Protein AF-0000000071197695 (afdb_homodimer)

Organism: Exaiptasia diaphana (NCBI:txid2652724)

Secondary structure (DSSP, 8-state):
--TTSHHHHHHHHHHHHHHHHHH-SSGGGGGGG------B---SSS----B-SHHHHHHHHHHHHHHHHHS-----SS---TTHHHHHHHHHHHHHHHHHHHHHHHHHHHHHT---/--TTSHHHHHHHHHHHHHHHHHH-SSGGGGGGG------B---SSS----B-SHHHHHHHHHHHHHHHHHS-----SS---TTHHHHHHHHHHHHHHHHHHHHHHHHHHHHHT---

Solvent-accessible surface area (backbone atoms only — not comparable to full-atom values): 12786 Å² total; per-residue (Å²): 119,41,78,75,4,50,60,45,45,56,51,48,28,43,49,34,43,48,53,23,53,69,64,49,79,56,56,74,58,33,61,72,72,44,73,50,91,52,62,57,80,45,69,87,82,74,86,47,62,74,41,66,22,48,34,51,44,50,50,33,52,53,24,46,42,35,23,44,43,50,53,44,64,60,92,66,86,55,90,64,48,82,54,50,68,59,47,53,53,49,48,52,51,42,53,53,48,29,52,48,28,49,50,48,34,49,53,50,26,63,75,66,70,51,84,124,119,42,79,74,4,49,59,44,45,54,50,48,28,45,51,34,44,49,52,23,53,69,63,49,79,56,57,74,57,33,60,70,72,44,75,47,91,52,60,56,78,42,63,87,80,74,83,46,63,73,39,67,21,46,36,52,44,48,51,31,52,52,24,46,42,34,24,44,42,50,54,44,65,60,91,66,87,56,90,64,48,78,54,50,68,60,48,53,54,50,48,52,52,41,52,53,48,30,52,50,28,48,48,49,34,48,51,50,26,64,74,66,68,50,85,125

Structure (mmCIF, N/CA/C/O backbone):
data_AF-0000000071197695-model_v1
#
loop_
_entity.id
_entity.type
_entity.pdbx_description
1 polymer 'Uncharacterized protein'
#
loop_
_atom_site.group_PDB
_atom_site.id
_atom_site.type_symbol
_atom_site.label_atom_id
_atom_site.label_alt_id
_atom_site.label_comp_id
_atom_site.label_asym_id
_atom_site.label_entity_id
_atom_site.label_seq_id
_atom_site.pdbx_PDB_ins_code
_atom_site.Cartn_x
_atom_site.Cartn_y
_atom_site.Cartn_z
_atom_site.occupancy
_atom_site.B_iso_or_equiv
_atom_site.auth_seq_id
_atom_site.auth_comp_id
_atom_site.auth_asym_id
_atom_site.auth_atom_id
_atom_site.pdbx_PDB_model_num
ATOM 1 N N . MET A 1 1 ? -1.841 1.822 -15.852 1 52.91 1 MET A N 1
ATOM 2 C CA . MET A 1 1 ? -2.293 1.679 -14.469 1 52.91 1 MET A CA 1
ATOM 3 C C . MET A 1 1 ? -3.477 2.598 -14.188 1 52.91 1 MET A C 1
ATOM 5 O O . MET A 1 1 ? -3.502 3.742 -14.641 1 52.91 1 MET A O 1
ATOM 9 N N . ALA A 1 2 ? -4.5 1.991 -13.617 1 63.97 2 ALA A N 1
ATOM 10 C CA . ALA A 1 2 ? -5.699 2.779 -13.352 1 63.97 2 ALA A CA 1
ATOM 11 C C . ALA A 1 2 ? -5.418 3.885 -12.336 1 63.97 2 ALA A C 1
ATOM 13 O O . ALA A 1 2 ? -4.645 3.689 -11.398 1 63.97 2 ALA A O 1
ATOM 14 N N . LYS A 1 3 ? -5.848 5.039 -12.477 1 65.94 3 LYS A N 1
ATOM 15 C CA . LYS A 1 3 ? -5.617 6.238 -11.68 1 65.94 3 LYS A CA 1
ATOM 16 C C . LYS A 1 3 ? -5.992 6.004 -10.219 1 65.94 3 LYS A C 1
ATOM 18 O O . LYS A 1 3 ? -5.41 6.613 -9.32 1 65.94 3 LYS A O 1
ATOM 23 N N . ASN A 1 4 ? -6.887 5.066 -10.039 1 74.81 4 ASN A N 1
ATOM 24 C CA . ASN A 1 4 ? -7.344 4.914 -8.664 1 74.81 4 ASN A CA 1
ATOM 25 C C . ASN A 1 4 ? -6.973 3.549 -8.094 1 74.81 4 ASN A C 1
ATOM 27 O O . ASN A 1 4 ? -7.738 2.959 -7.332 1 74.81 4 ASN A O 1
ATOM 31 N N . CYS A 1 5 ? -5.805 3.145 -8.477 1 84.19 5 CYS A N 1
ATOM 32 C CA . CYS A 1 5 ? -5.305 1.907 -7.891 1 84.19 5 CYS A CA 1
ATOM 33 C C . CYS A 1 5 ? -4.418 2.197 -6.684 1 84.19 5 CYS A C 1
ATOM 35 O O . CYS A 1 5 ? -4.035 3.346 -6.453 1 84.19 5 CYS A O 1
ATOM 37 N N . THR A 1 6 ? -4.133 1.1 -5.941 1 88.5 6 THR A N 1
ATOM 38 C CA . THR A 1 6 ? -3.455 1.249 -4.66 1 88.5 6 THR A CA 1
ATOM 39 C C . THR A 1 6 ? -2.105 1.938 -4.836 1 88.5 6 THR A C 1
ATOM 41 O O . THR A 1 6 ? -1.794 2.898 -4.129 1 88.5 6 THR A O 1
ATOM 44 N N . ILE A 1 7 ? -1.354 1.554 -5.758 1 89.56 7 ILE A N 1
ATOM 45 C CA . ILE A 1 7 ? -0.025 2.113 -5.977 1 89.56 7 ILE A CA 1
ATOM 46 C C . ILE A 1 7 ? -0.139 3.6 -6.312 1 89.56 7 ILE A C 1
ATOM 48 O O . ILE A 1 7 ? 0.614 4.422 -5.785 1 89.56 7 ILE A O 1
ATOM 52 N N . ASN A 1 8 ? -1.104 3.912 -7.125 1 91.25 8 ASN A N 1
ATOM 53 C CA . ASN A 1 8 ? -1.3 5.309 -7.504 1 91.25 8 ASN A CA 1
ATOM 54 C C . ASN A 1 8 ? -1.802 6.141 -6.332 1 91.25 8 ASN A C 1
ATOM 56 O O . ASN A 1 8 ? -1.438 7.312 -6.191 1 91.25 8 ASN A O 1
ATOM 60 N N . ILE A 1 9 ? -2.654 5.527 -5.562 1 93.44 9 ILE A N 1
ATOM 61 C CA . ILE A 1 9 ? -3.176 6.223 -4.391 1 93.44 9 ILE A CA 1
ATOM 62 C C . ILE A 1 9 ? -2.031 6.555 -3.436 1 93.44 9 ILE A C 1
ATOM 64 O O . ILE A 1 9 ? -1.946 7.676 -2.924 1 93.44 9 ILE A O 1
ATOM 68 N N . LEU A 1 10 ? -1.13 5.621 -3.17 1 92.81 10 LEU A N 1
ATOM 69 C CA . LEU A 1 10 ? 0.039 5.836 -2.322 1 92.81 10 LEU A CA 1
ATOM 70 C C . LEU A 1 10 ? 0.918 6.945 -2.883 1 92.81 10 LEU A C 1
ATOM 72 O O . LEU A 1 10 ? 1.316 7.855 -2.152 1 92.81 10 LEU A O 1
ATOM 76 N N . ASN A 1 11 ? 1.134 6.957 -4.199 1 92.88 11 ASN A N 1
ATOM 77 C CA . ASN A 1 11 ? 1.966 7.969 -4.84 1 92.88 11 ASN A CA 1
ATOM 78 C C . ASN A 1 11 ? 1.323 9.352 -4.766 1 92.88 11 ASN A C 1
ATOM 80 O O . ASN A 1 11 ? 2.012 10.352 -4.547 1 92.88 11 ASN A O 1
ATOM 84 N N . LYS A 1 12 ? 0.094 9.344 -4.953 1 95.12 12 LYS A N 1
ATOM 85 C CA . LYS A 1 12 ? -0.621 10.617 -4.871 1 95.12 12 LYS A CA 1
ATOM 86 C C . LYS A 1 12 ? -0.527 11.211 -3.467 1 95.12 12 LYS A C 1
ATOM 88 O O . LYS A 1 12 ? -0.312 12.414 -3.309 1 95.12 12 LYS A O 1
ATOM 93 N N . PHE A 1 13 ? -0.717 10.352 -2.518 1 95.81 13 PHE A N 1
ATOM 94 C CA . PHE A 1 13 ? -0.579 10.805 -1.141 1 95.81 13 PHE A CA 1
ATOM 95 C C . PHE A 1 13 ? 0.806 11.398 -0.904 1 95.81 13 PHE A C 1
ATOM 97 O O . PHE A 1 13 ? 0.933 12.484 -0.334 1 95.81 13 PHE A O 1
ATOM 104 N N . VAL A 1 14 ? 1.793 10.742 -1.255 1 96.69 14 VAL A N 1
ATOM 105 C CA . VAL A 1 14 ? 3.17 11.188 -1.065 1 96.69 14 VAL A CA 1
ATOM 106 C C . VAL A 1 14 ? 3.375 12.539 -1.746 1 96.69 14 VAL A C 1
ATOM 108 O O . VAL A 1 14 ? 3.951 13.461 -1.158 1 96.69 14 VAL A O 1
ATOM 111 N N . GLU A 1 15 ? 2.879 12.695 -2.914 1 97.06 15 GLU A N 1
ATOM 112 C CA . GLU A 1 15 ? 2.99 13.938 -3.668 1 97.06 15 GLU A CA 1
ATOM 113 C C . GLU A 1 15 ? 2.293 15.086 -2.947 1 97.06 15 GLU A C 1
ATOM 115 O O . GLU A 1 15 ? 2.834 16.188 -2.857 1 97.06 15 GLU A O 1
ATOM 120 N N . GLU A 1 16 ? 1.103 14.836 -2.523 1 97.12 16 GLU A N 1
ATOM 121 C CA . GLU A 1 16 ? 0.343 15.867 -1.823 1 97.12 16 GLU A CA 1
ATOM 122 C C . GLU A 1 16 ? 1.074 16.328 -0.568 1 97.12 16 GLU A C 1
ATOM 124 O O . GLU A 1 16 ? 1.112 17.531 -0.275 1 97.12 16 GLU A O 1
ATOM 129 N N . VAL A 1 17 ? 1.609 15.398 0.183 1 96.88 17 VAL A N 1
ATOM 130 C CA . VAL A 1 17 ? 2.334 15.75 1.398 1 96.88 17 VAL A CA 1
ATOM 131 C C . VAL A 1 17 ? 3.615 16.5 1.037 1 96.88 17 VAL A C 1
ATOM 133 O O . VAL A 1 17 ? 4.012 17.438 1.73 1 96.88 17 VAL A O 1
ATOM 136 N N . GLU A 1 18 ? 4.23 16.109 -0.022 1 96.25 18 GLU A N 1
ATOM 137 C CA . GLU A 1 18 ? 5.414 16.828 -0.477 1 96.25 18 GLU A CA 1
ATOM 138 C C . GLU A 1 18 ? 5.074 18.281 -0.815 1 96.25 18 GLU A C 1
ATOM 140 O O . GLU A 1 18 ? 5.816 19.203 -0.457 1 96.25 18 GLU A O 1
ATOM 145 N N . GLU A 1 19 ? 4.059 18.469 -1.493 1 96.44 19 GLU A N 1
ATOM 146 C CA . GLU A 1 19 ? 3.604 19.828 -1.815 1 96.44 19 GLU A CA 1
ATOM 147 C C . GLU A 1 19 ? 3.27 20.609 -0.55 1 96.44 19 GLU A C 1
ATOM 149 O O . GLU A 1 19 ? 3.561 21.797 -0.461 1 96.44 19 GLU A O 1
ATOM 154 N N . MET A 1 20 ? 2.609 19.906 0.388 1 96.06 20 MET A N 1
ATOM 155 C CA . MET A 1 20 ? 2.344 20.516 1.693 1 96.06 20 MET A CA 1
ATOM 156 C C . MET A 1 20 ? 3.639 20.984 2.348 1 96.06 20 MET A C 1
ATOM 158 O O . MET A 1 20 ? 3.727 22.125 2.812 1 96.06 20 MET A O 1
ATOM 162 N N . GLU A 1 21 ? 4.645 20.156 2.314 1 95.31 21 GLU A N 1
ATOM 163 C CA . GLU A 1 21 ? 5.926 20.453 2.951 1 95.31 21 GLU A CA 1
ATOM 164 C C . GLU A 1 21 ? 6.629 21.625 2.266 1 95.31 21 GLU A C 1
ATOM 166 O O . GLU A 1 21 ? 7.273 22.438 2.926 1 95.31 21 GLU A O 1
ATOM 171 N N . LYS A 1 22 ? 6.52 21.688 1.033 1 94.69 22 LYS A N 1
ATOM 172 C CA . LYS A 1 22 ? 7.137 22.766 0.266 1 94.69 22 LYS A CA 1
ATOM 173 C C . LYS A 1 22 ? 6.496 24.125 0.597 1 94.69 22 LYS A C 1
ATOM 175 O O . LYS A 1 22 ? 7.168 25.156 0.598 1 94.69 22 LYS A O 1
ATOM 180 N N . CYS A 1 23 ? 5.234 24.062 0.827 1 93 23 CYS A N 1
ATOM 181 C CA . CYS A 1 23 ? 4.469 25.266 1.092 1 93 23 CYS A CA 1
ATOM 182 C C . CYS A 1 23 ? 4.672 25.734 2.527 1 93 23 CYS A C 1
ATOM 184 O O . CYS A 1 23 ? 4.867 26.938 2.773 1 93 23 CYS A O 1
ATOM 186 N N . VAL A 1 24 ? 4.637 24.781 3.461 1 92.69 24 VAL A N 1
ATOM 187 C CA . VAL A 1 24 ? 4.742 25.094 4.883 1 92.69 24 VAL A CA 1
ATOM 188 C C . VAL A 1 24 ? 6.207 25.266 5.266 1 92.69 24 VAL A C 1
ATOM 190 O O . VAL A 1 24 ? 6.855 24.328 5.723 1 92.69 24 VAL A O 1
ATOM 193 N N . LEU A 1 25 ? 6.746 26.453 5.18 1 86.19 25 LEU A N 1
ATOM 194 C CA . LEU A 1 25 ? 8.164 26.75 5.375 1 86.19 25 LEU A CA 1
ATOM 195 C C . LEU A 1 25 ? 8.516 26.734 6.859 1 86.19 25 LEU A C 1
ATOM 197 O O . LEU A 1 25 ? 9.625 26.344 7.234 1 86.19 25 LEU A O 1
ATOM 201 N N . VAL A 1 26 ? 7.629 27.219 7.664 1 89.81 26 VAL A N 1
ATOM 202 C CA . VAL A 1 26 ? 7.824 27.25 9.109 1 89.81 26 VAL A CA 1
ATOM 203 C C . VAL A 1 26 ? 6.664 26.531 9.797 1 89.81 26 VAL A C 1
ATOM 205 O O . VAL A 1 26 ? 5.691 27.188 10.203 1 89.81 26 VAL A O 1
ATOM 208 N N . PRO A 1 27 ? 6.766 25.219 10.062 1 88.31 27 PRO A N 1
ATOM 209 C CA . PRO A 1 27 ? 5.656 24.406 10.562 1 88.31 27 PRO A CA 1
ATOM 210 C C . PRO A 1 27 ? 5.086 24.922 11.875 1 88.31 27 PRO A C 1
ATOM 212 O O . PRO A 1 27 ? 3.873 24.859 12.094 1 88.31 27 PRO A O 1
ATOM 215 N N . ASN A 1 28 ? 5.934 25.484 12.648 1 88.19 28 ASN A N 1
ATOM 216 C CA . ASN A 1 28 ? 5.48 25.969 13.945 1 88.19 28 ASN A CA 1
ATOM 217 C C . ASN A 1 28 ? 4.461 27.094 13.797 1 88.19 28 ASN A C 1
ATOM 219 O O . ASN A 1 28 ? 3.672 27.344 14.711 1 88.19 28 ASN A O 1
ATOM 223 N N . ARG A 1 29 ? 4.41 27.797 12.641 1 85.5 29 ARG A N 1
ATOM 224 C CA . ARG A 1 29 ? 3.467 28.875 12.398 1 85.5 29 ARG A CA 1
ATOM 225 C C . ARG A 1 29 ? 2.047 28.344 12.227 1 85.5 29 ARG A C 1
ATOM 227 O O . ARG A 1 29 ? 1.077 29.094 12.344 1 85.5 29 ARG A O 1
ATOM 234 N N . LEU A 1 30 ? 1.962 27.125 12.008 1 87.44 30 LEU A N 1
ATOM 235 C CA . LEU A 1 30 ? 0.646 26.5 11.93 1 87.44 30 LEU A CA 1
ATOM 236 C C . LEU A 1 30 ? -0.061 26.547 13.281 1 87.44 30 LEU A C 1
ATOM 238 O O . LEU A 1 30 ? -1.292 26.5 13.344 1 87.44 30 LEU A O 1
ATOM 242 N N . GLN A 1 31 ? 0.713 26.531 14.336 1 83.19 31 GLN A N 1
ATOM 243 C CA . GLN A 1 31 ? 0.142 26.625 15.68 1 83.19 31 GLN A CA 1
ATOM 244 C C . GLN A 1 31 ? -0.642 27.922 15.852 1 83.19 31 GLN A C 1
ATOM 246 O O . GLN A 1 31 ? -1.564 27.984 16.672 1 83.19 31 GLN A O 1
ATOM 251 N N . ASP A 1 32 ? -0.236 28.906 15.047 1 79.5 32 ASP A N 1
ATOM 252 C CA . ASP A 1 32 ? -0.829 30.234 15.164 1 79.5 32 ASP A CA 1
ATOM 253 C C . ASP A 1 32 ? -2.152 30.312 14.406 1 79.5 32 ASP A C 1
ATOM 255 O O . ASP A 1 32 ? -2.912 31.266 14.57 1 79.5 32 ASP A O 1
ATOM 259 N N . ILE A 1 33 ? -2.283 29.484 13.445 1 81.19 33 ILE A N 1
ATOM 260 C CA . ILE A 1 33 ? -3.486 29.531 12.625 1 81.19 33 ILE A CA 1
ATOM 261 C C . ILE A 1 33 ? -4.676 29 13.414 1 81.19 33 ILE A C 1
ATOM 263 O O . ILE A 1 33 ? -5.82 29.375 13.172 1 81.19 33 ILE A O 1
ATOM 267 N N . GLY A 1 34 ? -4.633 28.688 14.898 1 62.09 34 GLY A N 1
ATOM 268 C CA . GLY A 1 34 ? -5.68 28.188 15.766 1 62.09 34 GLY A CA 1
ATOM 269 C C . GLY A 1 34 ? -6.199 26.828 15.344 1 62.09 34 GLY A C 1
ATOM 270 O O . GLY A 1 34 ? -5.809 26.297 14.305 1 62.09 34 GLY A O 1
ATOM 271 N N . PRO A 1 35 ? -6.809 26.125 16.438 1 60.94 35 PRO A N 1
ATOM 272 C CA . PRO A 1 35 ? -7.414 24.812 16.203 1 60.94 35 PRO A CA 1
ATOM 273 C C . PRO A 1 35 ? -8.469 24.828 15.109 1 60.94 35 PRO A C 1
ATOM 275 O O . PRO A 1 35 ? -9.297 25.734 15.062 1 60.94 35 PRO A O 1
ATOM 278 N N . ARG A 1 36 ? -8.094 24.672 13.891 1 60.28 36 ARG A N 1
ATOM 279 C CA . ARG A 1 36 ? -9.266 24.5 13.039 1 60.28 36 ARG A CA 1
ATOM 280 C C . ARG A 1 36 ? -9.789 23.062 13.117 1 60.28 36 ARG A C 1
ATOM 282 O O . ARG A 1 36 ? -9.023 22.125 13.359 1 60.28 36 ARG A O 1
ATOM 289 N N . ASN A 1 37 ? -11.07 22.891 13.594 1 58.12 37 ASN A N 1
ATOM 290 C CA . ASN A 1 37 ? -11.836 21.656 13.766 1 58.12 37 ASN A CA 1
ATOM 291 C C . ASN A 1 37 ? -11.445 20.594 12.734 1 58.12 37 ASN A C 1
ATOM 293 O O . ASN A 1 37 ? -12.305 19.875 12.234 1 58.12 37 ASN A O 1
ATOM 297 N N . GLN A 1 38 ? -10.234 20.812 12.219 1 57.16 38 GLN A N 1
ATOM 298 C CA . GLN A 1 38 ? -9.984 19.734 11.273 1 57.16 38 GLN A CA 1
ATOM 299 C C . GLN A 1 38 ? -9.594 18.438 12 1 57.16 38 GLN A C 1
ATOM 301 O O . GLN A 1 38 ? -8.719 18.453 12.867 1 57.16 38 GLN A O 1
ATOM 306 N N . VAL A 1 39 ? -10.562 17.531 11.93 1 58.66 39 VAL A N 1
ATOM 307 C CA . VAL A 1 39 ? -10.398 16.266 12.617 1 58.66 39 VAL A CA 1
ATOM 308 C C . VAL A 1 39 ? -9.938 15.195 11.625 1 58.66 39 VAL A C 1
ATOM 310 O O . VAL A 1 39 ? -10.492 15.078 10.531 1 58.66 39 VAL A O 1
ATOM 313 N N . LEU A 1 40 ? -8.68 14.914 11.664 1 60.28 40 LEU A N 1
ATOM 314 C CA . LEU A 1 40 ? -8.328 13.68 10.984 1 60.28 40 LEU A CA 1
ATOM 315 C C . LEU A 1 40 ? -8.961 12.477 11.664 1 60.28 40 LEU A C 1
ATOM 317 O O . LEU A 1 40 ? -8.688 12.203 12.836 1 60.28 40 LEU A O 1
ATOM 321 N N . LYS A 1 41 ? -10.258 12.156 10.977 1 56.66 41 LYS A N 1
ATOM 322 C CA . LYS A 1 41 ? -10.867 10.922 11.469 1 56.66 41 LYS A CA 1
ATOM 323 C C . LYS A 1 41 ? -10.102 9.695 10.977 1 56.66 41 LYS A C 1
ATOM 325 O O . LYS A 1 41 ? -10.062 9.43 9.773 1 56.66 41 LYS A O 1
ATOM 330 N N . LEU A 1 42 ? -9.102 9.445 11.539 1 51.75 42 LEU A N 1
ATOM 331 C CA . LEU A 1 42 ? -8.383 8.242 11.164 1 51.75 42 LEU A CA 1
ATOM 332 C C . LEU A 1 42 ? -9.289 7.016 11.25 1 51.75 42 LEU A C 1
ATOM 334 O O . LEU A 1 42 ? -10.344 7.062 11.883 1 51.75 42 LEU A O 1
ATOM 338 N N . SER A 1 43 ? -9.188 5.852 10.953 1 45.44 43 SER A N 1
ATOM 339 C CA . SER A 1 43 ? -10.008 4.66 10.766 1 45.44 43 SER A CA 1
ATOM 340 C C . SER A 1 43 ? -11.102 4.574 11.828 1 45.44 43 SER A C 1
ATOM 342 O O . SER A 1 43 ? -10.938 5.07 12.945 1 45.44 43 SER A O 1
ATOM 344 N N . GLN A 1 44 ? -12.398 4.25 11.414 1 43.62 44 GLN A N 1
ATOM 345 C CA . GLN A 1 44 ? -13.594 3.902 12.172 1 43.62 44 GLN A CA 1
ATOM 346 C C . GLN A 1 44 ? -13.242 3.207 13.477 1 43.62 44 GLN A C 1
ATOM 348 O O . GLN A 1 44 ? -14.055 3.143 14.398 1 43.62 44 GLN A O 1
ATOM 353 N N . LYS A 1 45 ? -12.75 1.902 13.461 1 43.28 45 LYS A N 1
ATOM 354 C CA . LYS A 1 45 ? -12.594 1.287 14.773 1 43.28 45 LYS A CA 1
ATOM 355 C C . LYS A 1 45 ? -11.734 2.158 15.688 1 43.28 45 LYS A C 1
ATOM 357 O O . LYS A 1 45 ? -12.203 2.621 16.734 1 43.28 45 LYS A O 1
ATOM 362 N N . GLU A 1 46 ? -10.406 1.581 15.922 1 42.78 46 GLU A N 1
ATOM 363 C CA . GLU A 1 46 ? -9.648 1.912 17.125 1 42.78 46 GLU A CA 1
ATOM 364 C C . GLU A 1 46 ? -9.312 3.4 17.172 1 42.78 46 GLU A C 1
ATOM 366 O O . GLU A 1 46 ? -9.594 4.137 16.219 1 42.78 46 GLU A O 1
ATOM 371 N N . ASP A 1 47 ? -7.793 3.848 17.781 1 39.88 47 ASP A N 1
ATOM 372 C CA . ASP A 1 47 ? -7.199 4.906 18.594 1 39.88 47 ASP A CA 1
ATOM 373 C C . ASP A 1 47 ? -6.879 6.133 17.734 1 39.88 47 ASP A C 1
ATOM 375 O O . ASP A 1 47 ? -5.707 6.438 17.5 1 39.88 47 ASP A O 1
ATOM 379 N N . VAL A 1 48 ? -7.414 6.234 16.531 1 46.56 48 VAL A N 1
ATOM 380 C CA . VAL A 1 48 ? -6.875 7.484 16.016 1 46.56 48 VAL A CA 1
ATOM 381 C C . VAL A 1 48 ? -7.207 8.633 16.969 1 46.56 48 VAL A C 1
ATOM 383 O O . VAL A 1 48 ? -8.375 8.836 17.312 1 46.56 48 VAL A O 1
ATOM 386 N N . GLU A 1 49 ? -6.32 8.961 17.656 1 52.34 49 GLU A N 1
ATOM 387 C CA . GLU A 1 49 ? -6.352 10.148 18.5 1 52.34 49 GLU A CA 1
ATOM 388 C C . GLU A 1 49 ? -6.734 11.391 17.688 1 52.34 49 GLU A C 1
ATOM 390 O O . GLU A 1 49 ? -6.324 11.539 16.531 1 52.34 49 GLU A O 1
ATOM 395 N N . ASP A 1 50 ? -7.848 11.992 17.922 1 62.69 50 ASP A N 1
ATOM 396 C CA . ASP A 1 50 ? -8.273 13.32 17.5 1 62.69 50 ASP A CA 1
ATOM 397 C C . ASP A 1 50 ? -7.094 14.281 17.438 1 62.69 50 ASP A C 1
ATOM 399 O O . ASP A 1 50 ? -6.504 14.625 18.453 1 62.69 50 ASP A O 1
ATOM 403 N N . VAL A 1 51 ? -6.418 14.141 16.203 1 70.75 51 VAL A N 1
ATOM 404 C CA . VAL A 1 51 ? -5.375 15.148 16.031 1 70.75 51 VAL A CA 1
ATOM 405 C C . VAL A 1 51 ? -6.008 16.516 15.797 1 70.75 51 VAL A C 1
ATOM 407 O O . VAL A 1 51 ? -6.801 16.703 14.867 1 70.75 51 VAL A O 1
ATOM 410 N N . GLN A 1 52 ? -5.844 17.281 16.891 1 72.12 52 GLN A N 1
ATOM 411 C CA . GLN A 1 52 ? -6.332 18.641 16.797 1 72.12 52 GLN A CA 1
ATOM 412 C C . GLN A 1 52 ? -5.199 19.609 16.469 1 72.12 52 GLN A C 1
ATOM 414 O O . GLN A 1 52 ? -4.109 19.516 17.031 1 72.12 52 GLN A O 1
ATOM 419 N N . GLY A 1 53 ? -5.414 20.453 15.438 1 82.19 53 GLY A N 1
ATOM 420 C CA . GLY A 1 53 ? -4.488 21.516 15.07 1 82.19 53 GLY A CA 1
ATOM 421 C C . GLY A 1 53 ? -3.684 21.203 13.82 1 82.19 53 GLY A C 1
ATOM 422 O O . GLY A 1 53 ? -3.314 20.047 13.586 1 82.19 53 GLY A O 1
ATOM 423 N N . LEU A 1 54 ? -3.426 22.188 13.078 1 87.69 54 LEU A N 1
ATOM 424 C CA . LEU A 1 54 ? -2.77 22.094 11.773 1 87.69 54 LEU A CA 1
ATOM 425 C C . LEU A 1 54 ? -1.334 21.594 11.93 1 87.69 54 LEU A C 1
ATOM 427 O O . LEU A 1 54 ? -0.844 20.828 11.102 1 87.69 54 LEU A O 1
ATOM 431 N N . HIS A 1 55 ? -0.772 22 13 1 89.12 55 HIS A N 1
ATOM 432 C CA . HIS A 1 55 ? 0.613 21.609 13.219 1 89.12 55 HIS A CA 1
ATOM 433 C C . HIS A 1 55 ? 0.722 20.094 13.453 1 89.12 55 HIS A C 1
ATOM 435 O O . HIS A 1 55 ? 1.582 19.438 12.867 1 89.12 55 HIS A O 1
ATOM 441 N N . ASP A 1 56 ? -0.097 19.641 14.297 1 85.62 56 ASP A N 1
ATOM 442 C CA . ASP A 1 56 ? -0.084 18.203 14.57 1 85.62 56 ASP A CA 1
ATOM 443 C C . ASP A 1 56 ? -0.419 17.406 13.312 1 85.62 56 ASP A C 1
ATOM 445 O O . ASP A 1 56 ? 0.181 16.359 13.055 1 85.62 56 ASP A O 1
ATOM 449 N N . LEU A 1 57 ? -1.373 17.891 12.633 1 86.62 57 LEU A N 1
ATOM 450 C CA . LEU A 1 57 ? -1.737 17.25 11.375 1 86.62 57 LEU A CA 1
ATOM 451 C C . LEU A 1 57 ? -0.546 17.203 10.422 1 86.62 57 LEU A C 1
ATOM 453 O O . LEU A 1 57 ? -0.269 16.172 9.82 1 86.62 57 LEU A O 1
ATOM 457 N N . PHE A 1 58 ? 0.039 18.281 10.352 1 91.38 58 PHE A N 1
ATOM 458 C CA . PHE A 1 58 ? 1.235 18.359 9.516 1 91.38 58 PHE A CA 1
ATOM 459 C C . PHE A 1 58 ? 2.246 17.297 9.906 1 91.38 58 PHE A C 1
ATOM 461 O O . PHE A 1 58 ? 2.783 16.594 9.039 1 91.38 58 PHE A O 1
ATOM 468 N N . LEU A 1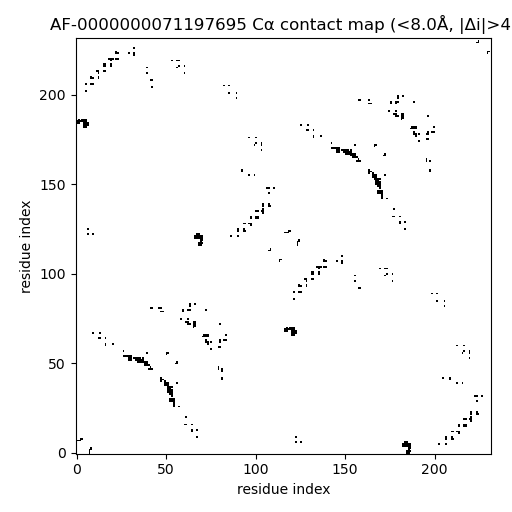 59 ? 2.465 17.125 11.148 1 89 59 LEU A N 1
ATOM 469 C CA . LEU A 1 59 ? 3.441 16.156 11.641 1 89 59 LEU A CA 1
ATOM 470 C C . LEU A 1 59 ? 3 14.734 11.344 1 89 59 LEU A C 1
ATOM 472 O O . LEU A 1 59 ? 3.818 13.891 10.961 1 89 59 LEU A O 1
ATOM 476 N N . VAL A 1 60 ? 1.828 14.461 11.531 1 87.94 60 VAL A N 1
ATOM 477 C CA . VAL A 1 60 ? 1.293 13.125 11.305 1 87.94 60 VAL A CA 1
ATOM 478 C C . VAL A 1 60 ? 1.426 12.758 9.828 1 87.94 60 VAL A C 1
ATOM 480 O O . VAL A 1 60 ? 1.895 11.672 9.492 1 87.94 60 VAL A O 1
ATOM 483 N N . LEU A 1 61 ? 1.012 13.641 9 1 92.5 61 LEU A N 1
ATOM 484 C CA . LEU A 1 61 ? 1.067 13.398 7.562 1 92.5 61 LEU A CA 1
ATOM 485 C C . LEU A 1 61 ? 2.508 13.203 7.102 1 92.5 61 LEU A C 1
ATOM 487 O O . LEU A 1 61 ? 2.791 12.312 6.301 1 92.5 61 LEU A O 1
ATOM 491 N N . LYS A 1 62 ? 3.367 14.039 7.582 1 93.19 62 LYS A N 1
ATOM 492 C CA . LYS A 1 62 ? 4.789 13.898 7.285 1 93.19 62 LYS A CA 1
ATOM 493 C C . LYS A 1 62 ? 5.316 12.539 7.742 1 93.19 62 LYS A C 1
ATOM 495 O O . LYS A 1 62 ? 6.121 11.914 7.047 1 93.19 62 LYS A O 1
ATOM 500 N N . ASN A 1 63 ? 4.91 12.141 8.867 1 90.75 63 ASN A N 1
ATOM 501 C CA . ASN A 1 63 ? 5.328 10.852 9.414 1 90.75 63 ASN A CA 1
ATOM 502 C C . ASN A 1 63 ? 4.871 9.695 8.531 1 90.75 63 ASN A C 1
ATOM 504 O O . ASN A 1 63 ? 5.645 8.781 8.25 1 90.75 63 ASN A O 1
ATOM 508 N N . ILE A 1 64 ? 3.713 9.672 8.133 1 91.56 64 ILE A N 1
ATOM 509 C CA . ILE A 1 64 ? 3.152 8.633 7.277 1 91.56 64 ILE A CA 1
ATOM 510 C C . ILE A 1 64 ? 3.906 8.594 5.949 1 91.56 64 ILE A C 1
ATOM 512 O O . ILE A 1 64 ? 4.277 7.52 5.469 1 91.56 64 ILE A O 1
ATOM 516 N N . LYS A 1 65 ? 4.137 9.781 5.359 1 94.25 65 LYS A N 1
ATOM 517 C CA . LYS A 1 65 ? 4.922 9.844 4.129 1 94.25 65 LYS A CA 1
ATOM 518 C C . LYS A 1 65 ? 6.289 9.18 4.316 1 94.25 65 LYS A C 1
ATOM 520 O O . LYS A 1 65 ? 6.73 8.414 3.463 1 94.25 65 LYS A O 1
ATOM 525 N N . SER A 1 66 ? 6.938 9.523 5.41 1 91.56 66 SER A N 1
ATOM 526 C CA . SER A 1 66 ? 8.25 8.961 5.699 1 91.56 66 SER A CA 1
ATOM 527 C C . SER A 1 66 ? 8.203 7.441 5.77 1 91.56 66 SER A C 1
ATOM 529 O O . SER A 1 66 ? 9.062 6.762 5.195 1 91.56 66 SER A O 1
ATOM 531 N N . GLU A 1 67 ? 7.215 6.93 6.426 1 87.38 67 GLU A N 1
ATOM 532 C CA . GLU A 1 67 ? 7.062 5.48 6.527 1 87.38 67 GLU A CA 1
ATOM 533 C C . GLU A 1 67 ? 6.859 4.848 5.152 1 87.38 67 GLU A C 1
ATOM 535 O O . GLU A 1 67 ? 7.484 3.834 4.832 1 87.38 67 GLU A O 1
ATOM 540 N N . LEU A 1 68 ? 6.02 5.41 4.367 1 91.94 68 LEU A N 1
ATOM 541 C CA . LEU A 1 68 ? 5.684 4.887 3.047 1 91.94 68 LEU A CA 1
ATOM 542 C C . LEU A 1 68 ? 6.902 4.895 2.133 1 91.94 68 LEU A C 1
ATOM 544 O O . LEU A 1 68 ? 7.051 4.012 1.284 1 91.94 68 LEU A O 1
ATOM 548 N N . THR A 1 69 ? 7.809 5.844 2.373 1 91.88 69 THR A N 1
ATOM 549 C CA . THR A 1 69 ? 8.883 6.07 1.41 1 91.88 69 THR A CA 1
ATOM 550 C C . THR A 1 69 ? 10.195 5.5 1.926 1 91.88 69 THR A C 1
ATOM 552 O O . THR A 1 69 ? 11.078 5.141 1.139 1 91.88 69 THR A O 1
ATOM 555 N N . THR A 1 70 ? 10.305 5.359 3.311 1 88.19 70 THR A N 1
ATOM 556 C CA . THR A 1 70 ? 11.594 4.93 3.852 1 88.19 70 THR A CA 1
ATOM 557 C C . THR A 1 70 ? 11.43 3.678 4.707 1 88.19 70 THR A C 1
ATOM 559 O O . THR A 1 70 ? 12.414 3.004 5.023 1 88.19 70 THR A O 1
ATOM 562 N N . GLY A 1 71 ? 10.211 3.367 5.078 1 83.88 71 GLY A N 1
ATOM 563 C CA . GLY A 1 71 ? 9.969 2.229 5.949 1 83.88 71 GLY A CA 1
ATOM 564 C C . GLY A 1 71 ? 10.117 2.561 7.422 1 83.88 71 GLY A C 1
ATOM 565 O O . GLY A 1 71 ? 9.82 1.731 8.281 1 83.88 71 GLY A O 1
ATOM 566 N N . HIS A 1 72 ? 10.5 3.824 7.656 1 83.69 72 HIS A N 1
ATOM 567 C CA . HIS A 1 72 ? 10.711 4.25 9.031 1 83.69 72 HIS A CA 1
ATOM 568 C C . HIS A 1 72 ? 9.938 5.531 9.344 1 83.69 72 HIS A C 1
ATOM 570 O O . HIS A 1 72 ? 9.945 6.469 8.539 1 83.69 72 HIS A O 1
ATOM 576 N N . GLY A 1 73 ? 9.125 5.477 10.414 1 83.12 73 GLY A N 1
ATOM 577 C CA . GLY A 1 73 ? 8.438 6.68 10.859 1 83.12 73 GLY A CA 1
ATOM 578 C C . GLY A 1 73 ? 9.375 7.727 11.43 1 83.12 73 GLY A C 1
ATOM 579 O O . GLY A 1 73 ? 10.57 7.473 11.602 1 83.12 73 GLY A O 1
ATOM 580 N N . LEU A 1 74 ? 8.648 8.938 11.555 1 82.62 74 LEU A N 1
ATOM 581 C CA . LEU A 1 74 ? 9.375 10.023 12.203 1 82.62 74 LEU A CA 1
ATOM 582 C C . LEU A 1 74 ? 9.234 9.938 13.719 1 82.62 74 LEU A C 1
ATOM 584 O O . LEU A 1 74 ? 8.211 9.469 14.227 1 82.62 74 LEU A O 1
ATOM 588 N N . GLU A 1 75 ? 10.258 9.539 14.516 1 71.5 75 GLU A N 1
ATOM 589 C CA . GLU A 1 75 ? 10.273 9.469 15.969 1 71.5 75 GLU A CA 1
ATOM 590 C C . GLU A 1 75 ? 9.562 10.672 16.594 1 71.5 75 GLU A C 1
ATOM 592 O O . GLU A 1 75 ? 10.219 11.57 17.125 1 71.5 75 GLU A O 1
ATOM 597 N N . LEU A 1 76 ? 8.219 10.75 16.422 1 70.69 76 LEU A N 1
ATOM 598 C CA . LEU A 1 76 ? 7.504 11.93 16.906 1 70.69 76 LEU A CA 1
ATOM 599 C C . LEU A 1 76 ? 7.039 11.742 18.344 1 70.69 76 LEU A C 1
ATOM 601 O O . LEU A 1 76 ? 6.453 12.656 18.938 1 70.69 76 LEU A O 1
ATOM 605 N N . GLY A 1 77 ? 7.641 10.914 19.031 1 62.25 77 GLY A N 1
ATOM 606 C CA . GLY A 1 77 ? 7.312 10.68 20.422 1 62.25 77 GLY A CA 1
ATOM 607 C C . GLY A 1 77 ? 5.93 10.094 20.625 1 62.25 77 GLY A C 1
ATOM 608 O O . GLY A 1 77 ? 5.637 9.539 21.688 1 62.25 77 GLY A O 1
ATOM 609 N N . LYS A 1 78 ? 4.898 10.484 19.922 1 57.56 78 LYS A N 1
ATOM 610 C CA . LYS A 1 78 ? 3.566 9.883 19.938 1 57.56 78 LYS A CA 1
ATOM 611 C C . LYS A 1 78 ? 3.32 9.07 18.672 1 57.56 78 LYS A C 1
ATOM 613 O O . LYS A 1 78 ? 3.773 9.445 17.594 1 57.56 78 LYS A O 1
ATOM 618 N N . ASP A 1 79 ? 3.049 7.895 18.75 1 60.47 79 ASP A N 1
ATOM 619 C CA . ASP A 1 79 ? 2.748 7.023 17.609 1 60.47 79 ASP A CA 1
ATOM 620 C C . ASP A 1 79 ? 1.499 7.496 16.875 1 60.47 79 ASP A C 1
ATOM 622 O O . ASP A 1 79 ? 0.412 6.949 17.062 1 60.47 79 ASP A O 1
ATOM 626 N N . LEU A 1 80 ? 1.579 8.609 16.203 1 69.81 80 LEU A N 1
ATOM 627 C CA . LEU A 1 80 ? 0.438 9.258 15.562 1 69.81 80 LEU A CA 1
ATOM 628 C C . LEU A 1 80 ? 0.262 8.75 14.141 1 69.81 80 LEU A C 1
ATOM 630 O O . LEU A 1 80 ? -0.351 9.422 13.305 1 69.81 80 LEU A O 1
ATOM 634 N N . ASN A 1 81 ? 0.851 7.586 13.891 1 76.69 81 ASN A N 1
ATOM 635 C CA . ASN A 1 81 ? 0.666 7.016 12.562 1 76.69 81 ASN A CA 1
ATOM 636 C C . ASN A 1 81 ? -0.449 5.977 12.547 1 76.69 81 ASN A C 1
ATOM 638 O O . ASN A 1 81 ? -0.227 4.816 12.906 1 76.69 81 ASN A O 1
ATOM 642 N N . PRO A 1 82 ? -1.564 6.379 12.094 1 75.38 82 PRO A N 1
ATOM 643 C CA . PRO A 1 82 ? -2.748 5.52 12.18 1 75.38 82 PRO A CA 1
ATOM 644 C C . PRO A 1 82 ? -2.654 4.301 11.266 1 75.38 82 PRO A C 1
ATOM 646 O O . PRO A 1 82 ? -3.387 3.324 11.453 1 75.38 82 PRO A O 1
ATOM 649 N N . ILE A 1 83 ? -1.74 4.352 10.32 1 81.5 83 ILE A N 1
ATOM 650 C CA . ILE A 1 83 ? -1.746 3.262 9.352 1 81.5 83 ILE A CA 1
ATOM 651 C C . ILE A 1 83 ? -0.469 2.438 9.492 1 81.5 83 ILE A C 1
ATOM 653 O O . ILE A 1 83 ? -0.194 1.559 8.672 1 81.5 83 ILE A O 1
ATOM 657 N N . LYS A 1 84 ? 0.232 2.646 10.508 1 82.75 84 LYS A N 1
ATOM 658 C CA . LYS A 1 84 ? 1.527 1.988 10.656 1 82.75 84 LYS A CA 1
ATOM 659 C C . LYS A 1 84 ? 1.369 0.472 10.727 1 82.75 84 LYS A C 1
ATOM 661 O O . LYS A 1 84 ? 2.01 -0.26 9.969 1 82.75 84 LYS A O 1
ATOM 666 N N . THR A 1 85 ? 0.516 0.032 11.609 1 82.56 85 THR A N 1
ATOM 667 C CA . THR A 1 85 ? 0.323 -1.399 11.812 1 82.56 85 THR A CA 1
ATOM 668 C C . THR A 1 85 ? -0.25 -2.051 10.555 1 82.56 85 THR A C 1
ATOM 670 O O . THR A 1 85 ? 0.179 -3.139 10.164 1 82.56 85 THR A O 1
ATOM 673 N N . HIS A 1 86 ? -1.133 -1.345 9.984 1 82.94 86 HIS A N 1
ATOM 674 C CA . HIS A 1 86 ? -1.724 -1.859 8.758 1 82.94 86 HIS A CA 1
ATOM 675 C C . HIS A 1 86 ? -0.672 -2.01 7.66 1 82.94 86 HIS A C 1
ATOM 677 O O . HIS A 1 86 ? -0.626 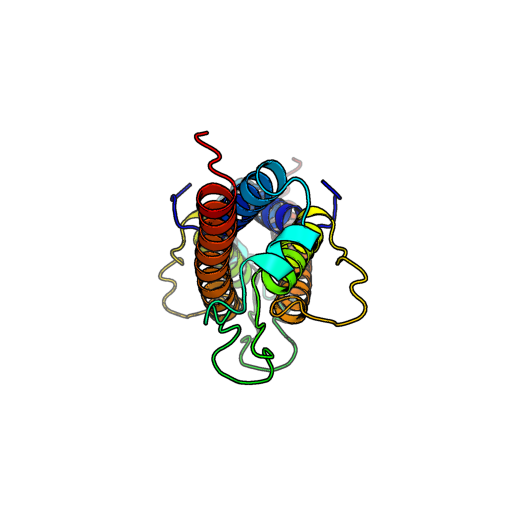-3.035 6.973 1 82.94 86 HIS A O 1
ATOM 683 N N . LEU A 1 87 ? 0.187 -1.116 7.551 1 84.69 87 LEU A N 1
ATOM 684 C CA . LEU A 1 87 ? 1.23 -1.147 6.531 1 84.69 87 LEU A CA 1
ATOM 685 C C . LEU A 1 87 ? 2.203 -2.295 6.785 1 84.69 87 LEU A C 1
ATOM 687 O O . LEU A 1 87 ? 2.625 -2.977 5.848 1 84.69 87 LEU A O 1
ATOM 691 N N . GLN A 1 88 ? 2.533 -2.438 8.031 1 84.75 88 GLN A N 1
ATOM 692 C CA . GLN A 1 88 ? 3.471 -3.496 8.383 1 84.75 88 GLN A CA 1
ATOM 693 C C . GLN A 1 88 ? 2.9 -4.871 8.055 1 84.75 88 GLN A C 1
ATOM 695 O O . GLN A 1 88 ? 3.611 -5.738 7.539 1 84.75 88 GLN A O 1
ATOM 700 N N . GLU A 1 89 ? 1.695 -5.051 8.328 1 84.5 89 GLU A N 1
ATOM 701 C CA . GLU A 1 89 ? 1.03 -6.32 8.047 1 84.5 89 GLU A CA 1
ATOM 702 C C . GLU A 1 89 ? 0.959 -6.582 6.543 1 84.5 89 GLU A C 1
ATOM 704 O O . GLU A 1 89 ? 1.252 -7.688 6.082 1 84.5 89 GLU A O 1
ATOM 709 N N . ILE A 1 90 ? 0.654 -5.605 5.836 1 86.88 90 ILE A N 1
ATOM 710 C CA . ILE A 1 90 ? 0.536 -5.75 4.391 1 86.88 90 ILE A CA 1
ATOM 711 C C . ILE A 1 90 ? 1.911 -6.02 3.783 1 86.88 90 ILE A C 1
ATOM 713 O O . ILE A 1 90 ? 2.055 -6.879 2.908 1 86.88 90 ILE A O 1
ATOM 717 N N . ASN A 1 91 ? 2.859 -5.254 4.266 1 89.5 91 ASN A N 1
ATOM 718 C CA . ASN A 1 91 ? 4.219 -5.469 3.777 1 89.5 91 ASN A CA 1
ATOM 719 C C . ASN A 1 91 ? 4.668 -6.91 3.992 1 89.5 91 ASN A C 1
ATOM 721 O O . ASN A 1 91 ? 5.254 -7.523 3.098 1 89.5 91 ASN A O 1
ATOM 725 N N . LYS A 1 92 ? 4.402 -7.387 5.133 1 89.31 92 LYS A N 1
ATOM 726 C CA . LYS A 1 92 ? 4.781 -8.758 5.449 1 89.31 92 LYS A CA 1
ATOM 727 C C . LYS A 1 92 ? 4.094 -9.75 4.512 1 89.31 92 LYS A C 1
ATOM 729 O O . LYS A 1 92 ? 4.738 -10.648 3.969 1 89.31 92 LYS A O 1
ATOM 734 N N . LEU A 1 93 ? 2.852 -9.625 4.312 1 88.25 93 LEU A N 1
ATOM 735 C CA . LEU A 1 93 ? 2.09 -10.5 3.426 1 88.25 93 LEU A CA 1
ATOM 736 C C . LEU A 1 93 ? 2.619 -10.422 1.998 1 88.25 93 LEU A C 1
ATOM 738 O O . LEU A 1 93 ? 2.83 -11.453 1.354 1 88.25 93 LEU A O 1
ATOM 742 N N . LEU A 1 94 ? 2.916 -9.273 1.563 1 91.44 94 LEU A N 1
ATOM 743 C CA . LEU A 1 94 ? 3.371 -9.078 0.192 1 91.44 94 LEU A CA 1
ATOM 744 C C . LEU A 1 94 ? 4.742 -9.711 -0.022 1 91.44 94 LEU A C 1
ATOM 746 O O . LEU A 1 94 ? 5.008 -10.281 -1.081 1 91.44 94 LEU A O 1
ATOM 750 N N . LEU A 1 95 ? 5.512 -9.547 0.97 1 92.25 95 LEU A N 1
ATOM 751 C CA . LEU A 1 95 ? 6.824 -10.18 0.872 1 92.25 95 LEU A CA 1
ATOM 752 C C . LEU A 1 95 ? 6.691 -11.695 0.772 1 92.25 95 LEU A C 1
ATOM 754 O O . LEU A 1 95 ? 7.332 -12.32 -0.073 1 92.25 95 LEU A O 1
ATOM 758 N N . ASN A 1 96 ? 5.867 -12.219 1.552 1 90.81 96 ASN A N 1
ATOM 759 C CA . ASN A 1 96 ? 5.602 -13.648 1.501 1 90.81 96 ASN A CA 1
ATOM 760 C C . ASN A 1 96 ? 5.035 -14.07 0.147 1 90.81 96 ASN A C 1
ATOM 762 O O . ASN A 1 96 ? 5.445 -15.086 -0.415 1 90.81 96 ASN A O 1
ATOM 766 N N . MET A 1 97 ? 4.195 -13.305 -0.344 1 91.69 97 MET A N 1
ATOM 767 C CA . MET A 1 97 ? 3.531 -13.625 -1.604 1 91.69 97 MET A CA 1
ATOM 768 C C . MET A 1 97 ? 4.5 -13.508 -2.777 1 91.69 97 MET A C 1
ATOM 770 O O . MET A 1 97 ? 4.398 -14.258 -3.75 1 91.69 97 MET A O 1
ATOM 774 N N . SER A 1 98 ? 5.434 -12.578 -2.68 1 94.56 98 SER A N 1
ATOM 7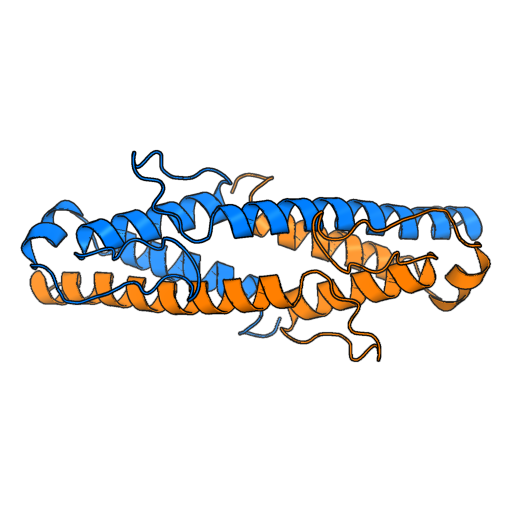75 C CA . SER A 1 98 ? 6.492 -12.516 -3.682 1 94.56 98 SER A CA 1
ATOM 776 C C . SER A 1 98 ? 7.301 -13.805 -3.719 1 94.56 98 SER A C 1
ATOM 778 O O . SER A 1 98 ? 7.66 -14.289 -4.797 1 94.56 98 SER A O 1
ATOM 780 N N . GLU A 1 99 ? 7.539 -14.328 -2.568 1 93.69 99 GLU A N 1
ATOM 781 C CA . GLU A 1 99 ? 8.258 -15.594 -2.488 1 93.69 99 GLU A CA 1
ATOM 782 C C . GLU A 1 99 ? 7.441 -16.734 -3.088 1 93.69 99 GLU A C 1
ATOM 784 O O . GLU A 1 99 ? 7.988 -17.609 -3.766 1 93.69 99 GLU A O 1
ATOM 789 N N . LEU A 1 100 ? 6.172 -16.75 -2.852 1 91.19 100 LEU A N 1
ATOM 790 C CA . LEU A 1 100 ? 5.297 -17.766 -3.422 1 91.19 100 LEU A CA 1
ATOM 791 C C . LEU A 1 100 ? 5.273 -17.672 -4.945 1 91.19 100 LEU A C 1
ATOM 793 O O . LEU A 1 100 ? 5.277 -18.688 -5.633 1 91.19 100 LEU A O 1
ATOM 797 N N . ALA A 1 101 ? 5.266 -16.453 -5.41 1 94.88 101 ALA A N 1
ATOM 798 C CA . ALA A 1 101 ? 5.305 -16.266 -6.859 1 94.88 101 ALA A CA 1
ATOM 799 C C . ALA A 1 101 ? 6.57 -16.891 -7.457 1 94.88 101 ALA A C 1
ATOM 801 O O . ALA A 1 101 ? 6.512 -17.547 -8.492 1 94.88 101 ALA A O 1
ATOM 802 N N . LYS A 1 102 ? 7.645 -16.688 -6.816 1 94.5 102 LYS A N 1
ATOM 803 C CA . LYS A 1 102 ? 8.906 -17.281 -7.242 1 94.5 102 LYS A CA 1
ATOM 804 C C . LYS A 1 102 ? 8.828 -18.812 -7.211 1 94.5 102 LYS A C 1
ATOM 806 O O . LYS A 1 102 ? 9.312 -19.484 -8.125 1 94.5 102 LYS A O 1
ATOM 811 N N . THR A 1 103 ? 8.234 -19.312 -6.203 1 92 103 THR A N 1
ATOM 812 C CA . THR A 1 103 ? 8.117 -20.75 -6.039 1 92 103 THR A CA 1
ATOM 813 C C . THR A 1 103 ? 7.297 -21.359 -7.172 1 92 103 THR A C 1
ATOM 815 O O . THR A 1 103 ? 7.695 -22.375 -7.758 1 92 103 THR A O 1
ATOM 818 N N . VAL A 1 104 ? 6.184 -20.734 -7.434 1 91.94 104 VAL A N 1
ATOM 819 C CA . VAL A 1 104 ? 5.332 -21.219 -8.523 1 91.94 104 VAL A CA 1
ATOM 820 C C . VAL A 1 104 ? 6.113 -21.203 -9.836 1 91.94 104 VAL A C 1
ATOM 822 O O . VAL A 1 104 ? 6.094 -22.172 -10.586 1 91.94 104 VAL A O 1
ATOM 825 N N . ARG A 1 105 ? 6.77 -20.141 -10.125 1 93.56 105 ARG A N 1
ATOM 826 C CA . ARG A 1 105 ? 7.582 -20 -11.328 1 93.56 105 ARG A CA 1
ATOM 827 C C . ARG A 1 105 ? 8.648 -21.078 -11.406 1 93.56 105 ARG A C 1
ATOM 829 O O . ARG A 1 105 ? 8.789 -21.75 -12.438 1 93.56 105 ARG A O 1
ATOM 836 N N . ASN A 1 106 ? 9.297 -21.328 -10.359 1 91.81 106 ASN A N 1
ATOM 837 C CA . ASN A 1 106 ? 10.406 -22.281 -10.328 1 91.81 106 ASN A CA 1
ATOM 838 C C . ASN A 1 106 ? 9.906 -23.719 -10.477 1 91.81 106 ASN A C 1
ATOM 840 O O . ASN A 1 106 ? 10.547 -24.531 -11.133 1 91.81 106 ASN A O 1
ATOM 844 N N . GLU A 1 107 ? 8.836 -24.047 -9.867 1 89.38 107 GLU A N 1
ATOM 845 C CA . GLU A 1 107 ? 8.25 -25.375 -10.016 1 89.38 107 GLU A CA 1
ATOM 846 C C . GLU A 1 107 ? 7.828 -25.641 -11.461 1 89.38 107 GLU A C 1
ATOM 848 O O . GLU A 1 107 ? 8.008 -26.734 -11.977 1 89.38 107 GLU A O 1
ATOM 853 N N . TYR A 1 108 ? 7.301 -24.609 -11.992 1 90.69 108 TYR A N 1
ATOM 854 C CA . TYR A 1 108 ? 6.914 -24.719 -13.398 1 90.69 108 TYR A CA 1
ATOM 855 C C . TYR A 1 108 ? 8.133 -24.953 -14.281 1 90.69 108 TYR A C 1
ATOM 857 O O . TYR A 1 108 ? 8.117 -25.812 -15.164 1 90.69 108 TYR A O 1
ATOM 865 N N . LYS A 1 109 ? 9.148 -24.172 -14.031 1 91.56 109 LYS A N 1
ATOM 866 C CA . LYS A 1 109 ? 10.383 -24.281 -14.805 1 91.56 109 LYS A CA 1
ATOM 867 C C . LYS A 1 109 ? 11 -25.672 -14.656 1 91.56 109 LYS A C 1
ATOM 869 O O . LYS A 1 109 ? 11.461 -26.25 -15.633 1 91.56 109 LYS A O 1
ATOM 874 N N . LYS A 1 110 ? 11.008 -26.109 -13.477 1 89.06 110 LYS A N 1
ATOM 875 C CA . LYS A 1 110 ? 11.586 -27.422 -13.18 1 89.06 110 LYS A CA 1
ATOM 876 C C . LYS A 1 110 ? 10.812 -28.531 -13.891 1 89.06 110 LYS A C 1
ATOM 878 O O . LYS A 1 110 ? 11.414 -29.438 -14.461 1 89.06 110 LYS A O 1
ATOM 883 N N . GLU A 1 111 ? 9.484 -28.422 -13.805 1 85.56 111 GLU A N 1
ATOM 884 C CA . GLU A 1 111 ? 8.625 -29.469 -14.359 1 85.56 111 GLU A CA 1
ATOM 885 C C . GLU A 1 111 ? 8.719 -29.5 -15.883 1 85.56 111 GLU A C 1
ATOM 887 O O . GLU A 1 111 ? 8.672 -30.578 -16.484 1 85.56 111 GLU A O 1
ATOM 892 N N . TYR A 1 112 ? 8.906 -28.406 -16.5 1 85.88 112 TYR A N 1
ATOM 893 C CA . TYR A 1 112 ? 8.82 -28.344 -17.953 1 85.88 112 TYR A CA 1
ATOM 894 C C . TYR A 1 112 ? 10.164 -27.984 -18.562 1 85.88 112 TYR A C 1
ATOM 896 O O . TYR A 1 112 ? 10.242 -27.656 -19.75 1 85.88 112 TYR A O 1
ATOM 904 N N . ASP A 1 113 ? 11.25 -28.188 -17.812 1 79.94 113 ASP A N 1
ATOM 905 C CA . ASP A 1 113 ? 12.641 -28.047 -18.219 1 79.94 113 ASP A CA 1
ATOM 906 C C . ASP A 1 113 ? 12.859 -26.719 -18.953 1 79.94 113 ASP A C 1
ATOM 908 O O . ASP A 1 113 ? 13.445 -26.703 -20.047 1 79.94 113 ASP A O 1
ATOM 912 N N . LEU A 1 114 ? 12.203 -25.781 -18.375 1 75.81 114 LEU A N 1
ATOM 913 C CA . LEU A 1 114 ? 12.43 -24.453 -18.938 1 75.81 114 LEU A CA 1
ATOM 914 C C . LEU A 1 114 ? 13.695 -23.828 -18.359 1 75.81 114 LEU A C 1
ATOM 916 O O . LEU A 1 114 ? 13.961 -23.938 -17.172 1 75.81 114 LEU A O 1
ATOM 920 N N . VAL A 1 115 ? 14.75 -23.531 -19.156 1 70.75 115 VAL A N 1
ATOM 921 C CA . VAL A 1 115 ? 16.047 -23.016 -18.719 1 70.75 115 VAL A CA 1
ATOM 922 C C . VAL A 1 115 ? 16.078 -21.5 -18.812 1 70.75 115 VAL A C 1
ATOM 924 O O . VAL A 1 115 ? 17.078 -20.859 -18.453 1 70.75 115 VAL A O 1
ATOM 927 N N . PHE A 1 116 ? 15.086 -20.719 -18.719 1 53.03 116 PHE A N 1
ATOM 928 C CA . PHE A 1 116 ? 15.383 -19.297 -18.797 1 53.03 116 PHE A CA 1
ATOM 929 C C . PHE A 1 116 ? 15.547 -18.688 -17.422 1 53.03 116 PHE A C 1
ATOM 931 O O . PHE A 1 116 ? 15.039 -19.219 -16.422 1 53.03 116 PHE A O 1
ATOM 938 N N . MET B 1 1 ? 14.781 6.289 -2.314 1 51.09 1 MET B N 1
ATOM 939 C CA . MET B 1 1 ? 13.781 5.488 -1.621 1 51.09 1 MET B CA 1
ATOM 940 C C . MET B 1 1 ? 14.383 4.184 -1.108 1 51.09 1 MET B C 1
ATOM 942 O O . MET B 1 1 ? 15.188 3.555 -1.798 1 51.09 1 MET B O 1
ATOM 946 N N . ALA B 1 2 ? 14.141 3.941 0.17 1 62.06 2 ALA B N 1
ATOM 947 C CA . ALA B 1 2 ? 14.734 2.742 0.757 1 62.06 2 ALA B CA 1
ATOM 948 C C . ALA B 1 2 ? 14.188 1.479 0.098 1 62.06 2 ALA B C 1
ATOM 950 O O . ALA B 1 2 ? 13.008 1.418 -0.258 1 62.06 2 ALA B O 1
ATOM 951 N N . LYS B 1 3 ? 14.922 0.55 -0.201 1 64.75 3 LYS B N 1
ATOM 952 C CA . LYS B 1 3 ? 14.609 -0.689 -0.906 1 64.75 3 LYS B CA 1
ATOM 953 C C . LYS B 1 3 ? 13.484 -1.448 -0.205 1 64.75 3 LYS B C 1
ATOM 955 O O . LYS B 1 3 ? 12.727 -2.176 -0.849 1 64.75 3 LYS B O 1
ATOM 960 N N . ASN B 1 4 ? 13.344 -1.191 1.049 1 75.19 4 ASN B N 1
ATOM 961 C CA . ASN B 1 4 ? 12.359 -2 1.753 1 75.19 4 ASN B CA 1
ATOM 962 C C . ASN B 1 4 ? 11.227 -1.143 2.305 1 75.19 4 ASN B C 1
ATOM 964 O O . ASN B 1 4 ? 10.742 -1.384 3.412 1 75.19 4 ASN B O 1
ATOM 968 N N . CYS B 1 5 ? 10.859 -0.205 1.513 1 84.31 5 CYS B N 1
ATOM 969 C CA . CYS B 1 5 ? 9.695 0.586 1.887 1 84.31 5 CYS B CA 1
ATOM 970 C C . CYS B 1 5 ? 8.43 0.05 1.217 1 84.31 5 CYS B C 1
ATOM 972 O O . CYS B 1 5 ? 8.508 -0.79 0.319 1 84.31 5 CYS B O 1
ATOM 974 N N . THR B 1 6 ? 7.285 0.577 1.715 1 88.81 6 THR B N 1
ATOM 975 C CA . THR B 1 6 ? 6 0.021 1.31 1 88.81 6 THR B CA 1
ATOM 976 C C . THR B 1 6 ? 5.82 0.115 -0.203 1 88.81 6 THR B C 1
ATOM 978 O O . THR B 1 6 ? 5.473 -0.871 -0.855 1 88.81 6 THR B O 1
ATOM 981 N N . ILE B 1 7 ? 6.102 1.193 -0.775 1 89.81 7 ILE B N 1
ATOM 982 C CA . ILE B 1 7 ? 5.91 1.396 -2.207 1 89.81 7 ILE B CA 1
ATOM 983 C C . ILE B 1 7 ? 6.801 0.43 -2.986 1 89.81 7 ILE B C 1
ATOM 985 O O . ILE B 1 7 ? 6.352 -0.187 -3.957 1 89.81 7 ILE B O 1
ATOM 989 N N . ASN B 1 8 ? 7.996 0.276 -2.525 1 91.56 8 ASN B N 1
ATOM 990 C CA . ASN B 1 8 ? 8.922 -0.631 -3.197 1 91.56 8 ASN B CA 1
ATOM 991 C C . ASN B 1 8 ? 8.5 -2.088 -3.029 1 91.56 8 ASN B C 1
ATOM 993 O O . ASN B 1 8 ? 8.672 -2.898 -3.941 1 91.56 8 ASN B O 1
ATOM 997 N N . ILE B 1 9 ? 8.008 -2.369 -1.861 1 93.62 9 ILE B N 1
ATOM 998 C CA . ILE B 1 9 ? 7.543 -3.729 -1.601 1 93.62 9 ILE B CA 1
ATOM 999 C C . ILE B 1 9 ? 6.391 -4.07 -2.543 1 93.62 9 ILE B C 1
ATOM 1001 O O . ILE B 1 9 ? 6.363 -5.152 -3.133 1 93.62 9 ILE B O 1
ATOM 1005 N N . LEU B 1 10 ? 5.422 -3.182 -2.709 1 92.81 10 LEU B N 1
ATOM 1006 C CA . LEU B 1 10 ? 4.305 -3.367 -3.625 1 92.81 10 LEU B CA 1
ATOM 1007 C C . LEU B 1 10 ? 4.797 -3.557 -5.055 1 92.81 10 LEU B C 1
ATOM 1009 O O . LEU B 1 10 ? 4.371 -4.484 -5.746 1 92.81 10 LEU B O 1
ATOM 1013 N N . ASN B 1 11 ? 5.789 -2.762 -5.484 1 92.94 11 ASN B N 1
ATOM 1014 C CA . ASN B 1 11 ? 6.332 -2.85 -6.836 1 92.94 11 ASN B CA 1
ATOM 1015 C C . ASN B 1 11 ? 7.078 -4.164 -7.055 1 92.94 11 ASN B C 1
ATOM 1017 O O . ASN B 1 11 ? 6.977 -4.77 -8.125 1 92.94 11 ASN B O 1
ATOM 1021 N N . LYS B 1 12 ? 7.746 -4.531 -6.074 1 95.38 12 LYS B N 1
ATOM 1022 C CA . LYS B 1 12 ? 8.469 -5.797 -6.172 1 95.38 12 LYS B CA 1
ATOM 1023 C C . LYS B 1 12 ? 7.512 -6.973 -6.316 1 95.38 12 LYS B C 1
ATOM 1025 O O . LYS B 1 12 ? 7.746 -7.879 -7.117 1 95.38 12 LYS B O 1
ATOM 1030 N N . PHE B 1 13 ? 6.504 -6.93 -5.52 1 95.94 13 PHE B N 1
ATOM 1031 C CA . PHE B 1 13 ? 5.492 -7.977 -5.637 1 95.94 13 PHE B CA 1
ATOM 1032 C C . PHE B 1 13 ? 4.926 -8.023 -7.047 1 95.94 13 PHE B C 1
ATOM 1034 O O . PHE B 1 13 ? 4.812 -9.094 -7.645 1 95.94 13 PHE B O 1
ATOM 1041 N N . VAL B 1 14 ? 4.527 -6.949 -7.551 1 96.69 14 VAL B N 1
ATOM 1042 C CA . VAL B 1 14 ? 3.941 -6.863 -8.883 1 96.69 14 VAL B CA 1
ATOM 1043 C C . VAL B 1 14 ? 4.918 -7.426 -9.914 1 96.69 14 VAL B C 1
ATOM 1045 O O . VAL B 1 14 ? 4.535 -8.211 -10.781 1 96.69 14 VAL B O 1
ATOM 1048 N N . GLU B 1 15 ? 6.152 -7.082 -9.812 1 97.06 15 GLU B N 1
ATOM 1049 C CA . GLU B 1 15 ? 7.191 -7.555 -10.719 1 97.06 15 GLU B CA 1
ATOM 1050 C C . GLU B 1 15 ? 7.34 -9.07 -10.648 1 97.06 15 GLU B C 1
ATOM 1052 O O . GLU B 1 15 ? 7.445 -9.742 -11.68 1 97.06 15 GLU B O 1
ATOM 1057 N N . GLU B 1 16 ? 7.41 -9.57 -9.461 1 97.12 16 GLU B N 1
ATOM 1058 C CA . GLU B 1 16 ? 7.562 -11.016 -9.281 1 97.12 16 GLU B CA 1
ATOM 1059 C C . GLU B 1 16 ? 6.398 -11.773 -9.898 1 97.12 16 GLU B C 1
ATOM 1061 O O . GLU B 1 16 ? 6.598 -12.812 -10.539 1 97.12 16 GLU B O 1
ATOM 1066 N N . VAL B 1 17 ? 5.195 -11.289 -9.688 1 96.94 17 VAL B N 1
ATOM 1067 C CA . VAL B 1 17 ? 4.023 -11.953 -10.25 1 96.94 17 VAL B CA 1
ATOM 1068 C C . VAL B 1 17 ? 4.039 -11.828 -11.773 1 96.94 17 VAL B C 1
ATOM 1070 O O . VAL B 1 17 ? 3.654 -12.758 -12.484 1 96.94 17 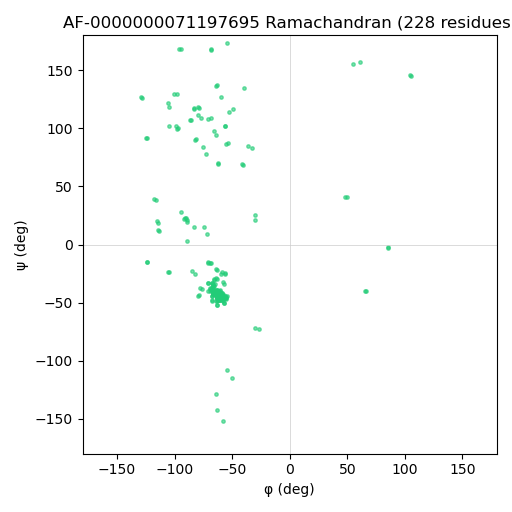VAL B O 1
ATOM 1073 N N . GLU B 1 18 ? 4.477 -10.711 -12.258 1 96.19 18 GLU B N 1
ATOM 1074 C CA . GLU B 1 18 ? 4.605 -10.555 -13.703 1 96.19 18 GLU B CA 1
ATOM 1075 C C . GLU B 1 18 ? 5.578 -11.578 -14.281 1 96.19 18 GLU B C 1
ATOM 1077 O O . GLU B 1 18 ? 5.309 -12.18 -15.328 1 96.19 18 GLU B O 1
ATOM 1082 N N . GLU B 1 19 ? 6.652 -11.734 -13.672 1 96.56 19 GLU B N 1
ATOM 1083 C CA . GLU B 1 19 ? 7.625 -12.734 -14.102 1 96.56 19 GLU B CA 1
ATOM 1084 C C . GLU B 1 19 ? 7.039 -14.141 -14.031 1 96.56 19 GLU B C 1
ATOM 1086 O O . GLU B 1 19 ? 7.293 -14.969 -14.906 1 96.56 19 GLU B O 1
ATOM 1091 N N . MET B 1 20 ? 6.301 -14.391 -12.938 1 96.06 20 MET B N 1
ATOM 1092 C CA . MET B 1 20 ? 5.582 -15.656 -12.812 1 96.06 20 MET B CA 1
ATOM 1093 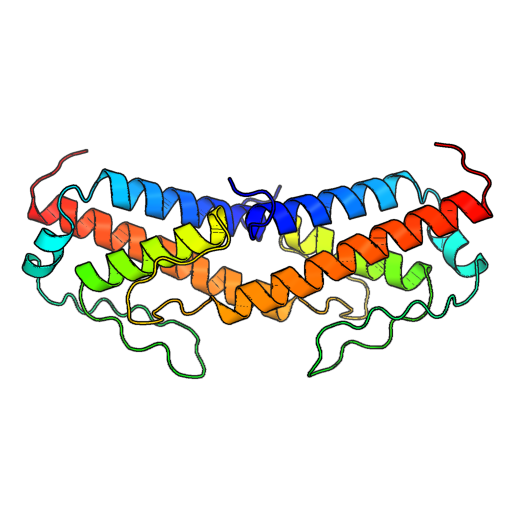C C . MET B 1 20 ? 4.66 -15.883 -14.008 1 96.06 20 MET B C 1
ATOM 1095 O O . MET B 1 20 ? 4.676 -16.953 -14.617 1 96.06 20 MET B O 1
ATOM 1099 N N . GLU B 1 21 ? 3.939 -14.867 -14.383 1 95.38 21 GLU B N 1
ATOM 1100 C CA . GLU B 1 21 ? 2.973 -14.953 -15.477 1 95.38 21 GLU B CA 1
ATOM 1101 C C . GLU B 1 21 ? 3.67 -15.18 -16.812 1 95.38 21 GLU B C 1
ATOM 1103 O O . GLU B 1 21 ? 3.16 -15.914 -17.656 1 95.38 21 GLU B O 1
ATOM 1108 N N . LYS B 1 22 ? 4.75 -14.609 -16.984 1 94.62 22 LYS B N 1
ATOM 1109 C CA . LYS B 1 22 ? 5.516 -14.758 -18.219 1 94.62 22 LYS B CA 1
ATOM 1110 C C . LYS B 1 22 ? 6.039 -16.188 -18.375 1 94.62 22 LYS B C 1
ATOM 1112 O O . LYS B 1 22 ? 6.129 -16.703 -19.484 1 94.62 22 LYS B O 1
ATOM 1117 N N . CYS B 1 23 ? 6.367 -16.75 -17.281 1 93.12 23 CYS B N 1
ATOM 1118 C CA . CYS B 1 23 ? 6.945 -18.078 -17.266 1 93.12 23 CYS B CA 1
ATOM 1119 C C . CYS B 1 23 ? 5.867 -19.156 -17.422 1 93.12 23 CYS B C 1
ATOM 1121 O O . CYS B 1 23 ? 6.027 -20.094 -18.188 1 93.12 23 CYS B O 1
ATOM 1123 N N . VAL B 1 24 ? 4.773 -18.969 -16.688 1 92.88 24 VAL B N 1
ATOM 1124 C CA . VAL B 1 24 ? 3.688 -19.953 -16.688 1 92.88 24 VAL B CA 1
ATOM 1125 C C . VAL B 1 24 ? 2.801 -19.75 -17.906 1 92.88 24 VAL B C 1
ATOM 1127 O O . VAL B 1 24 ? 1.789 -19.047 -17.844 1 92.88 24 VAL B O 1
ATOM 1130 N N . LEU B 1 25 ? 3.072 -20.391 -18.984 1 86.44 25 LEU B N 1
ATOM 1131 C CA . LEU B 1 25 ? 2.412 -20.188 -20.266 1 86.44 25 LEU B CA 1
ATOM 1132 C C . LEU B 1 25 ? 1.046 -20.875 -20.281 1 86.44 25 LEU B C 1
ATOM 1134 O O . LEU B 1 25 ? 0.106 -20.375 -20.906 1 86.44 25 LEU B O 1
ATOM 1138 N N . VAL B 1 26 ? 0.967 -22 -19.672 1 90 26 VAL B N 1
ATOM 1139 C CA .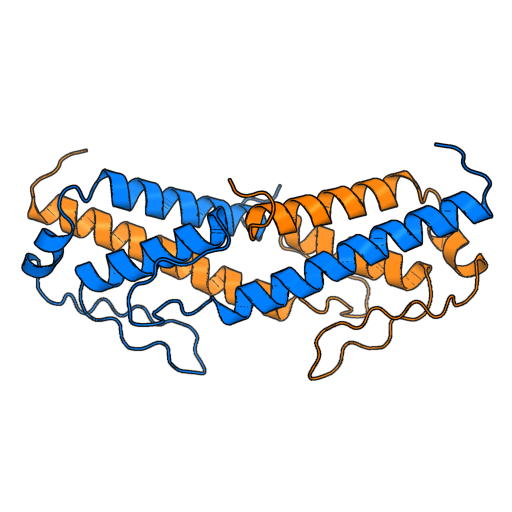 VAL B 1 26 ? -0.29 -22.734 -19.578 1 90 26 VAL B CA 1
ATOM 1140 C C . VAL B 1 26 ? -0.616 -23.016 -18.109 1 90 26 VAL B C 1
ATOM 1142 O O . VAL B 1 26 ? -0.27 -24.078 -17.578 1 90 26 VAL B O 1
ATOM 1145 N N . PRO B 1 27 ? -1.365 -22.125 -17.438 1 88.44 27 PRO B N 1
ATOM 1146 C CA . PRO B 1 27 ? -1.601 -22.203 -15.992 1 88.44 27 PRO B CA 1
ATOM 1147 C C . PRO B 1 27 ? -2.227 -23.531 -15.562 1 88.44 27 PRO B C 1
ATOM 1149 O O . PRO B 1 27 ? -1.892 -24.047 -14.5 1 88.44 27 PRO B O 1
ATOM 1152 N N . ASN B 1 28 ? -3.031 -24.047 -16.406 1 88.25 28 ASN B N 1
ATOM 1153 C CA . ASN B 1 28 ? -3.707 -25.281 -16.047 1 88.25 28 ASN B CA 1
ATOM 1154 C C . ASN B 1 28 ? -2.713 -26.422 -15.852 1 88.25 28 ASN B C 1
ATOM 1156 O O . ASN B 1 28 ? -3.016 -27.406 -15.172 1 88.25 28 ASN B O 1
ATOM 1160 N N . ARG B 1 29 ? -1.47 -26.328 -16.438 1 86.19 29 ARG B N 1
ATOM 1161 C CA . ARG B 1 29 ? -0.454 -27.375 -16.297 1 86.19 29 ARG B CA 1
ATOM 1162 C C . ARG B 1 29 ? 0.101 -27.406 -14.875 1 86.19 29 ARG B C 1
ATOM 1164 O O . ARG B 1 29 ? 0.717 -28.391 -14.469 1 86.19 29 ARG B O 1
ATOM 1171 N N . LEU B 1 30 ? -0.144 -26.406 -14.18 1 87.88 30 LEU B N 1
ATOM 1172 C CA . LEU B 1 30 ? 0.259 -26.375 -12.781 1 87.88 30 LEU B CA 1
ATOM 1173 C C . LEU B 1 30 ? -0.512 -27.422 -11.977 1 87.88 30 LEU B C 1
ATOM 1175 O O . LEU B 1 30 ? -0.04 -27.891 -10.938 1 87.88 30 LEU B O 1
ATOM 1179 N N . GLN B 1 31 ? -1.72 -27.703 -12.391 1 83.81 31 GLN B N 1
ATOM 1180 C CA . GLN B 1 31 ? -2.525 -28.734 -11.727 1 83.81 31 GLN B CA 1
ATOM 1181 C C . GLN B 1 31 ? -1.833 -30.094 -11.766 1 83.81 31 GLN B C 1
ATOM 1183 O O . GLN B 1 31 ? -2.07 -30.938 -10.898 1 83.81 31 GLN B O 1
ATOM 1188 N N . ASP B 1 32 ? -0.962 -30.203 -12.766 1 80.56 32 ASP B N 1
ATOM 1189 C CA . ASP B 1 32 ? -0.296 -31.484 -12.977 1 80.56 32 ASP B CA 1
ATOM 1190 C C . ASP B 1 32 ? 0.943 -31.625 -12.094 1 80.56 32 ASP B C 1
ATOM 1192 O O . ASP B 1 32 ? 1.508 -32.719 -11.969 1 80.56 32 ASP B O 1
ATOM 1196 N N . ILE B 1 33 ? 1.453 -30.516 -11.695 1 82.31 33 ILE B N 1
ATOM 1197 C CA . ILE B 1 33 ? 2.678 -30.547 -10.898 1 82.31 33 ILE B CA 1
ATOM 1198 C C . ILE B 1 33 ? 2.361 -31 -9.477 1 82.31 33 ILE B C 1
ATOM 1200 O O . ILE B 1 33 ? 3.213 -31.578 -8.797 1 82.31 33 ILE B O 1
ATOM 1204 N N . GLY B 1 34 ? 1.073 -31.656 -9.07 1 62.66 34 GLY B N 1
ATOM 1205 C CA . GLY B 1 34 ? 0.636 -32.125 -7.773 1 62.66 34 GLY B CA 1
ATOM 1206 C C . GLY B 1 34 ? 0.685 -31.078 -6.695 1 62.66 34 GLY B C 1
ATOM 1207 O O . GLY B 1 34 ? 1.186 -29.969 -6.926 1 62.66 34 GLY B O 1
ATOM 1208 N N . PRO B 1 35 ? -0.229 -31.344 -5.621 1 61.19 35 PRO B N 1
ATOM 1209 C CA . PRO B 1 35 ? -0.279 -30.453 -4.461 1 61.19 35 PRO B CA 1
ATOM 1210 C C . PRO B 1 35 ? 1.089 -30.25 -3.816 1 61.19 35 PRO B C 1
ATOM 1212 O O . PRO B 1 35 ? 1.837 -31.203 -3.627 1 61.19 35 PRO B O 1
ATOM 1215 N N . ARG B 1 36 ? 1.84 -29.328 -4.262 1 61.38 36 ARG B N 1
ATOM 1216 C CA . ARG B 1 36 ? 2.992 -29.141 -3.383 1 61.38 36 ARG B CA 1
ATOM 1217 C C . ARG B 1 36 ? 2.619 -28.328 -2.152 1 61.38 36 ARG B C 1
ATOM 1219 O O . ARG B 1 36 ? 1.718 -27.484 -2.209 1 61.38 36 ARG B O 1
ATOM 1226 N N . ASN B 1 37 ? 2.721 -28.906 -0.948 1 59.78 37 ASN B N 1
ATOM 1227 C CA . ASN B 1 37 ? 2.443 -28.359 0.376 1 59.78 37 ASN B CA 1
ATOM 1228 C C . ASN B 1 37 ? 2.697 -26.859 0.427 1 59.78 37 ASN B C 1
ATOM 1230 O O . ASN B 1 37 ? 3.139 -26.328 1.45 1 59.78 37 ASN B O 1
ATOM 1234 N N . GLN B 1 38 ? 2.594 -26.266 -0.762 1 59.31 38 GLN B N 1
ATOM 1235 C CA . GLN B 1 38 ? 2.809 -24.828 -0.592 1 59.31 38 GLN B CA 1
ATOM 1236 C C . GLN B 1 38 ? 1.551 -24.141 -0.063 1 59.31 38 GLN B C 1
ATOM 1238 O O . GLN B 1 38 ? 0.458 -24.344 -0.596 1 59.31 38 GLN B O 1
ATOM 1243 N N . VAL B 1 39 ? 1.699 -23.703 1.17 1 61.12 39 VAL B N 1
ATOM 1244 C CA . VAL B 1 39 ? 0.577 -23.078 1.864 1 61.12 39 VAL B CA 1
ATOM 1245 C C . VAL B 1 39 ? 0.778 -21.562 1.915 1 61.12 39 VAL B C 1
ATOM 1247 O O . VAL B 1 39 ? 1.865 -21.094 2.246 1 61.12 39 VAL B O 1
ATOM 1250 N N . LEU B 1 40 ? 0.072 -20.906 1.043 1 62.28 40 LEU B N 1
ATOM 1251 C CA . LEU B 1 40 ? -0.001 -19.469 1.313 1 62.28 40 LEU B CA 1
ATOM 1252 C C . LEU B 1 40 ? -0.764 -19.203 2.605 1 62.28 40 LEU B C 1
ATOM 1254 O O . LEU B 1 40 ? -1.944 -19.547 2.717 1 62.28 40 LEU B O 1
ATOM 1258 N N . LYS B 1 41 ? 0.208 -19 3.713 1 59.09 41 LYS B N 1
ATOM 1259 C CA . LYS B 1 41 ? -0.413 -18.594 4.969 1 59.09 41 LYS B CA 1
ATOM 1260 C C . LYS B 1 41 ? -0.835 -17.125 4.922 1 59.09 41 LYS B C 1
ATOM 1262 O O . LYS B 1 41 ? 0.008 -16.234 4.812 1 59.09 41 LYS B O 1
ATOM 1267 N N . LEU B 1 42 ? -1.878 -16.906 4.422 1 52.66 42 LEU B N 1
ATOM 1268 C CA . LEU B 1 42 ? -2.355 -15.531 4.379 1 52.66 42 LEU B CA 1
ATOM 1269 C C . LEU B 1 42 ? -2.459 -14.945 5.785 1 52.66 42 LEU B C 1
ATOM 1271 O O . LEU B 1 42 ? -2.355 -15.68 6.773 1 52.66 42 LEU B O 1
ATOM 1275 N N . SER B 1 43 ? -3.086 -14.109 6.449 1 45.97 43 SER B N 1
ATOM 1276 C CA . SER B 1 43 ? -3.059 -13.367 7.707 1 45.97 43 SER B CA 1
ATOM 1277 C C . SER B 1 43 ? -3.053 -14.312 8.906 1 45.97 43 SER B C 1
ATOM 1279 O O . SER B 1 43 ? -3.596 -15.414 8.836 1 45.97 43 SER B O 1
ATOM 1281 N N . GLN B 1 44 ? -2.041 -14.164 9.898 1 45.59 44 GLN B N 1
ATOM 1282 C CA . GLN B 1 44 ? -2.086 -14.789 11.219 1 45.59 44 GLN B CA 1
ATOM 1283 C C . GLN B 1 44 ? -3.525 -15.047 11.656 1 45.59 44 GLN B C 1
ATOM 1285 O O . GLN B 1 44 ? -3.764 -15.781 12.617 1 45.59 44 GLN B O 1
ATOM 1290 N N . LYS B 1 45 ? -4.32 -13.922 12.039 1 43.28 45 LYS B N 1
ATOM 1291 C CA . LYS B 1 45 ? -5.629 -14.281 12.586 1 43.28 45 LYS B CA 1
ATOM 1292 C C . LYS B 1 45 ? -6.355 -15.266 11.664 1 43.28 45 LYS B C 1
ATOM 1294 O O . LYS B 1 45 ? -6.492 -16.438 11.992 1 43.28 45 LYS B O 1
ATOM 1299 N N . GLU B 1 46 ? -7.539 -14.703 11.109 1 41.66 46 GLU B N 1
ATOM 1300 C CA . GLU B 1 46 ? -8.656 -15.5 10.633 1 41.66 46 GLU B CA 1
ATOM 1301 C C . GLU B 1 46 ? -8.25 -16.375 9.445 1 41.66 46 GLU B C 1
ATOM 1303 O O . GLU B 1 46 ? -7.105 -16.297 8.984 1 41.66 46 GLU B O 1
ATOM 1308 N N . ASP B 1 47 ? -9.203 -16.297 8.062 1 39.81 47 ASP B N 1
ATOM 1309 C CA . ASP B 1 47 ? -9.797 -17.188 7.07 1 39.81 47 ASP B CA 1
ATOM 1310 C C . ASP B 1 47 ? -8.836 -17.422 5.902 1 39.81 47 ASP B C 1
ATOM 1312 O O . ASP B 1 47 ? -9.117 -17.016 4.773 1 39.81 47 ASP B O 1
ATOM 1316 N N . VAL B 1 48 ? -7.648 -16.891 5.941 1 46.81 48 VAL B N 1
ATOM 1317 C CA . VAL B 1 48 ? -7.078 -17.25 4.648 1 46.81 48 VAL B CA 1
ATOM 1318 C C . VAL B 1 48 ? -7.117 -18.766 4.477 1 46.81 48 VAL B C 1
ATOM 1320 O O . VAL B 1 48 ? -6.633 -19.516 5.332 1 46.81 48 VAL B O 1
ATOM 1323 N N . GLU B 1 49 ? -7.996 -19.141 3.768 1 52.88 49 GLU B N 1
ATOM 1324 C CA . GLU B 1 49 ? -8.156 -20.516 3.297 1 52.88 49 GLU B CA 1
ATOM 1325 C C . GLU B 1 49 ? -6.855 -21.062 2.715 1 52.88 49 GLU B C 1
ATOM 1327 O O . GLU B 1 49 ? -6.113 -20.328 2.057 1 52.88 49 GLU B O 1
ATOM 1332 N N . ASP B 1 50 ? -6.27 -22.047 3.26 1 63.5 50 ASP B N 1
ATOM 1333 C CA . ASP B 1 50 ? -5.191 -22.891 2.762 1 63.5 50 ASP B CA 1
ATOM 1334 C C . ASP B 1 50 ? -5.32 -23.125 1.257 1 63.5 50 ASP B C 1
ATOM 1336 O O . ASP B 1 50 ? -6.297 -23.719 0.796 1 63.5 50 ASP B O 1
ATOM 1340 N N . VAL B 1 51 ? -4.73 -22.078 0.545 1 71.81 51 VAL B N 1
ATOM 1341 C CA . VAL B 1 51 ? -4.672 -22.344 -0.887 1 71.81 51 VAL B CA 1
ATOM 1342 C C . VAL B 1 51 ? -3.693 -23.484 -1.156 1 71.81 51 VAL B C 1
ATOM 1344 O O . VAL B 1 51 ? -2.523 -23.406 -0.771 1 71.81 51 VAL B O 1
ATOM 1347 N N . GLN B 1 52 ? -4.375 -24.578 -1.528 1 73.19 52 GLN B N 1
ATOM 1348 C CA . GLN B 1 52 ? -3.561 -25.75 -1.883 1 73.19 52 GLN B CA 1
ATOM 1349 C C . GLN B 1 52 ? -3.434 -25.891 -3.398 1 73.19 52 GLN B C 1
ATOM 1351 O O . GLN B 1 52 ? -4.418 -25.734 -4.125 1 73.19 52 GLN B O 1
ATOM 1356 N N . GLY B 1 53 ? -2.188 -26.047 -3.859 1 82.69 53 GLY B N 1
ATOM 1357 C CA . GLY B 1 53 ? -1.896 -26.297 -5.262 1 82.69 53 GLY B CA 1
ATOM 1358 C C . GLY B 1 53 ? -1.36 -25.094 -5.992 1 82.69 53 GLY B C 1
ATOM 1359 O O . GLY B 1 53 ? -1.764 -23.953 -5.707 1 82.69 53 GLY B O 1
ATOM 1360 N N . LEU B 1 54 ? -0.513 -25.328 -6.898 1 88.19 54 LEU B N 1
ATOM 1361 C CA . LEU B 1 54 ? 0.216 -24.297 -7.625 1 88.19 54 LEU B CA 1
ATOM 1362 C C . LEU B 1 54 ? -0.727 -23.484 -8.5 1 88.19 54 LEU B C 1
ATOM 1364 O O . LEU B 1 54 ? -0.557 -22.266 -8.641 1 88.19 54 LEU B O 1
ATOM 1368 N N . HIS B 1 55 ? -1.696 -24.172 -8.984 1 89.5 55 HIS B N 1
ATOM 1369 C CA . HIS B 1 55 ? -2.633 -23.469 -9.852 1 89.5 55 HIS B CA 1
ATOM 1370 C C . HIS B 1 55 ? -3.441 -22.438 -9.078 1 89.5 55 HIS B C 1
ATOM 1372 O O . HIS B 1 55 ? -3.59 -21.297 -9.531 1 89.5 55 HIS B O 1
ATOM 1378 N N . ASP B 1 56 ? -3.947 -22.859 -8 1 85.81 56 ASP B N 1
ATOM 1379 C CA . ASP B 1 56 ? -4.719 -21.922 -7.18 1 85.81 56 ASP B CA 1
ATOM 1380 C C . ASP B 1 56 ? -3.848 -20.766 -6.703 1 85.81 56 ASP B C 1
ATOM 1382 O O . ASP B 1 56 ? -4.297 -19.609 -6.668 1 85.81 56 ASP B O 1
ATOM 1386 N N . LEU B 1 57 ? -2.689 -21.109 -6.324 1 87 57 LEU B N 1
ATOM 1387 C CA . LEU B 1 57 ? -1.75 -20.078 -5.906 1 87 57 LEU B CA 1
ATOM 1388 C C . LEU B 1 57 ? -1.511 -19.062 -7.031 1 87 57 LEU B C 1
ATOM 1390 O O . LEU B 1 57 ? -1.531 -17.859 -6.801 1 87 57 LEU B O 1
ATOM 1394 N N . PHE B 1 58 ? -1.326 -19.594 -8.094 1 91.44 58 PHE B N 1
ATOM 1395 C CA . PHE B 1 58 ? -1.134 -18.766 -9.273 1 91.44 58 PHE B CA 1
ATOM 1396 C C . PHE B 1 58 ? -2.301 -17.797 -9.453 1 91.44 58 PHE B C 1
ATOM 1398 O O . PHE B 1 58 ? -2.096 -16.609 -9.672 1 91.44 58 PHE B O 1
ATOM 1405 N N . LEU B 1 59 ? -3.461 -18.266 -9.32 1 89.31 59 LEU B N 1
ATOM 1406 C CA . LEU B 1 59 ? -4.66 -17.453 -9.5 1 89.31 59 LEU B CA 1
ATOM 1407 C C . LEU B 1 59 ? -4.766 -16.391 -8.414 1 89.31 59 LEU B C 1
ATOM 1409 O O . LEU B 1 59 ? -5.137 -15.25 -8.695 1 89.31 59 LEU B O 1
ATOM 1413 N N . VAL B 1 60 ? -4.496 -16.734 -7.273 1 88.19 60 VAL B N 1
ATOM 1414 C CA . VAL B 1 60 ? -4.59 -15.82 -6.145 1 88.19 60 VAL B CA 1
ATOM 1415 C C . VAL B 1 60 ? -3.584 -14.688 -6.324 1 88.19 60 VAL B C 1
ATOM 1417 O O . VAL B 1 60 ? -3.93 -13.508 -6.176 1 88.19 60 VAL B O 1
ATOM 1420 N N . LEU B 1 61 ? -2.404 -15.039 -6.625 1 92.62 61 LEU B N 1
ATOM 1421 C CA . LEU B 1 61 ? -1.345 -14.055 -6.805 1 92.62 61 LEU B CA 1
ATOM 1422 C C . LEU B 1 61 ? -1.671 -13.109 -7.961 1 92.62 61 LEU B C 1
ATOM 1424 O O . LEU B 1 61 ? -1.479 -11.898 -7.852 1 92.62 61 LEU B O 1
ATOM 1428 N N . LYS B 1 62 ? -2.129 -13.664 -9.023 1 93.25 62 LYS B N 1
ATOM 1429 C CA . LYS B 1 62 ? -2.562 -12.867 -10.156 1 93.25 62 LYS B CA 1
ATOM 1430 C C . LYS B 1 62 ? -3.68 -11.906 -9.766 1 93.25 62 LYS B C 1
ATOM 1432 O O . LYS B 1 62 ? -3.703 -10.75 -10.203 1 93.25 62 LYS B O 1
ATOM 1437 N N . ASN B 1 63 ? -4.566 -12.375 -9.016 1 90.62 63 ASN B N 1
ATOM 1438 C CA . ASN B 1 63 ? -5.68 -11.555 -8.547 1 90.62 63 ASN B CA 1
ATOM 1439 C C . ASN B 1 63 ? -5.199 -10.383 -7.699 1 90.62 63 ASN B C 1
ATOM 1441 O O . ASN B 1 63 ? -5.648 -9.25 -7.891 1 90.62 63 ASN B O 1
ATOM 1445 N N . ILE B 1 64 ? -4.367 -10.594 -6.824 1 91.56 64 ILE B N 1
ATOM 1446 C CA . ILE B 1 64 ? -3.818 -9.555 -5.953 1 91.56 64 ILE B CA 1
ATOM 1447 C C . ILE B 1 64 ? -3.08 -8.516 -6.793 1 91.56 64 ILE B C 1
ATOM 1449 O O . ILE B 1 64 ? -3.262 -7.312 -6.598 1 91.56 64 ILE B O 1
ATOM 1453 N N . LYS B 1 65 ? -2.275 -8.984 -7.734 1 94.31 65 LYS B N 1
ATOM 1454 C CA . LYS B 1 65 ? -1.593 -8.062 -8.633 1 94.31 65 LYS B CA 1
ATOM 1455 C C . LYS B 1 65 ? -2.59 -7.156 -9.352 1 94.31 65 LYS B C 1
ATOM 1457 O O . LYS B 1 65 ? -2.379 -5.945 -9.445 1 94.31 65 LYS B O 1
ATOM 1462 N N . SER B 1 66 ? -3.635 -7.754 -9.859 1 91.44 66 SER B N 1
ATOM 1463 C CA . SER B 1 66 ? -4.656 -7 -10.578 1 91.44 66 SER B CA 1
ATOM 1464 C C . SER B 1 66 ? -5.266 -5.914 -9.695 1 91.44 66 SER B C 1
ATOM 1466 O O . SER B 1 66 ? -5.43 -4.773 -10.125 1 91.44 66 SER B O 1
ATOM 1468 N N . GLU B 1 67 ? -5.555 -6.266 -8.484 1 87.5 67 GLU B N 1
ATOM 1469 C CA . GLU B 1 67 ? -6.117 -5.301 -7.547 1 87.5 67 GLU B CA 1
ATOM 1470 C C . GLU B 1 67 ? -5.148 -4.152 -7.289 1 87.5 67 GLU B C 1
ATOM 1472 O O . GLU B 1 67 ? -5.543 -2.982 -7.305 1 87.5 67 GLU B O 1
ATOM 1477 N N . LEU B 1 68 ? -3.928 -4.449 -7.066 1 91.94 68 LEU B N 1
ATOM 1478 C CA . LEU B 1 68 ? -2.902 -3.459 -6.746 1 91.94 68 LEU B CA 1
ATOM 1479 C C . LEU B 1 68 ? -2.684 -2.506 -7.91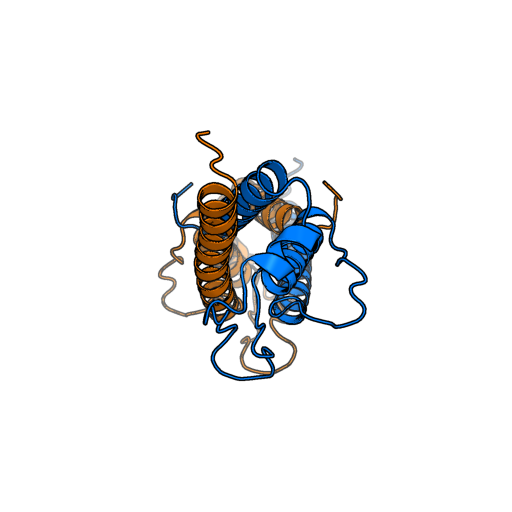8 1 91.94 68 LEU B C 1
ATOM 1481 O O . LEU B 1 68 ? -2.387 -1.326 -7.715 1 91.94 68 LEU B O 1
ATOM 1485 N N . THR B 1 69 ? -2.932 -3.002 -9.125 1 91.81 69 THR B N 1
ATOM 1486 C CA . THR B 1 69 ? -2.525 -2.24 -10.305 1 91.81 69 THR B CA 1
ATOM 1487 C C . THR B 1 69 ? -3.736 -1.604 -10.977 1 91.81 69 THR B C 1
ATOM 1489 O O . THR B 1 69 ? -3.611 -0.579 -11.648 1 91.81 69 THR B O 1
ATOM 1492 N N . THR B 1 70 ? -4.957 -2.217 -10.734 1 87.94 70 THR B N 1
ATOM 1493 C CA . THR B 1 70 ? -6.117 -1.71 -11.461 1 87.94 70 THR B CA 1
ATOM 1494 C C . THR B 1 70 ? -7.219 -1.292 -10.484 1 87.94 70 THR B C 1
ATOM 1496 O O . THR B 1 70 ? -8.156 -0.593 -10.867 1 87.94 70 THR B O 1
ATOM 1499 N N . GLY B 1 71 ? -7.102 -1.718 -9.25 1 83.56 71 GLY B N 1
ATOM 1500 C CA . GLY B 1 71 ? -8.133 -1.431 -8.266 1 83.56 71 GLY B CA 1
ATOM 1501 C C . GLY B 1 71 ? -9.273 -2.432 -8.289 1 83.56 71 GLY B C 1
ATOM 1502 O O . GLY B 1 71 ? -10.164 -2.391 -7.438 1 83.56 71 GLY B O 1
ATOM 1503 N N . HIS B 1 72 ? -9.148 -3.371 -9.234 1 83.56 72 HIS B N 1
ATOM 1504 C CA . HIS B 1 72 ? -10.195 -4.367 -9.375 1 83.56 72 HIS B CA 1
ATOM 1505 C C . HIS B 1 72 ? -9.625 -5.781 -9.398 1 83.56 72 HIS B C 1
ATOM 1507 O O . HIS B 1 72 ? -8.602 -6.027 -10.055 1 83.56 72 HIS B O 1
ATOM 1513 N N . GLY B 1 73 ? -10.172 -6.645 -8.516 1 83.12 73 GLY B N 1
ATOM 1514 C CA . GLY B 1 73 ? -9.773 -8.047 -8.547 1 83.12 73 GLY B CA 1
ATOM 1515 C C . GLY B 1 73 ? -10.25 -8.781 -9.781 1 83.12 73 GLY B C 1
ATOM 1516 O O . GLY B 1 73 ? -10.977 -8.219 -10.602 1 83.12 73 GLY B O 1
ATOM 1517 N N . LEU B 1 74 ? -9.578 -10.039 -9.82 1 82.56 74 LEU B N 1
ATOM 1518 C CA . LEU B 1 74 ? -10.008 -10.922 -10.898 1 82.56 74 LEU B CA 1
ATOM 1519 C C . LEU B 1 74 ? -11.211 -11.75 -10.469 1 82.56 74 LEU B C 1
ATOM 1521 O O . LEU B 1 74 ? -11.359 -12.078 -9.289 1 82.56 74 LEU B O 1
ATOM 1525 N N . GLU B 1 75 ? -12.445 -11.492 -10.953 1 71.12 75 GLU B N 1
ATOM 1526 C CA . GLU B 1 75 ? -13.664 -12.242 -10.672 1 71.12 75 GLU B CA 1
ATOM 1527 C C . GLU B 1 75 ? -13.398 -13.742 -10.672 1 71.12 75 GLU B C 1
ATOM 1529 O O . GLU B 1 75 ? -13.758 -14.445 -11.617 1 71.12 75 GLU B O 1
ATOM 1534 N N . LEU B 1 76 ? -12.648 -14.242 -9.656 1 71.25 76 LEU B N 1
ATOM 1535 C CA . LEU B 1 76 ? -12.266 -15.656 -9.648 1 71.25 76 LEU B CA 1
ATOM 1536 C C . LEU B 1 76 ? -13.32 -16.5 -8.945 1 71.25 76 LEU B C 1
ATOM 1538 O O . LEU B 1 76 ? -13.203 -17.719 -8.891 1 71.25 76 LEU B O 1
ATOM 1542 N N . GLY B 1 77 ? -14.445 -16.016 -8.852 1 62.44 77 GLY B N 1
ATOM 1543 C CA . GLY B 1 77 ? -15.531 -16.75 -8.219 1 62.44 77 GLY B CA 1
ATOM 1544 C C . GLY B 1 77 ? -15.32 -16.969 -6.734 1 62.44 77 GLY B C 1
ATOM 1545 O O . GLY B 1 77 ? -16.266 -17.266 -6.004 1 62.44 77 GLY B O 1
ATOM 1546 N N . LYS B 1 78 ? -14.148 -17.266 -6.238 1 58.38 78 LYS B N 1
ATOM 1547 C CA . LYS B 1 78 ? -13.797 -17.344 -4.824 1 58.38 78 LYS B CA 1
ATOM 1548 C C . LYS B 1 78 ? -12.984 -16.125 -4.391 1 58.38 78 LYS B C 1
ATOM 1550 O O . LYS B 1 78 ? -12.148 -15.633 -5.148 1 58.38 78 LYS B O 1
ATOM 1555 N N . ASP B 1 79 ? -13.398 -15.375 -3.545 1 60.66 79 ASP B N 1
ATOM 1556 C CA . ASP B 1 79 ? -12.711 -14.203 -3.023 1 60.66 79 ASP B CA 1
ATOM 1557 C C . ASP B 1 79 ? -11.406 -14.594 -2.336 1 60.66 79 ASP B C 1
ATOM 1559 O O . ASP B 1 79 ? -11.336 -14.656 -1.106 1 60.66 79 ASP B O 1
ATOM 1563 N N . LEU B 1 80 ? -10.453 -15.023 -3.113 1 70.19 80 LEU B N 1
ATOM 1564 C CA . LEU B 1 80 ? -9.203 -15.562 -2.588 1 70.19 80 LEU B CA 1
ATOM 1565 C C . LEU B 1 80 ? -8.156 -14.469 -2.438 1 70.19 80 LEU B C 1
ATOM 1567 O O . LEU B 1 80 ? -6.957 -14.734 -2.488 1 70.19 80 LEU B O 1
ATOM 1571 N N . ASN B 1 81 ? -8.641 -13.234 -2.326 1 76.81 81 ASN B N 1
ATOM 1572 C CA . ASN B 1 81 ? -7.691 -12.148 -2.109 1 76.81 81 ASN B CA 1
ATOM 1573 C C . ASN B 1 81 ? -7.59 -11.781 -0.632 1 76.81 81 ASN B C 1
ATOM 1575 O O . ASN B 1 81 ? -8.414 -11.023 -0.12 1 76.81 81 ASN B O 1
ATOM 1579 N N . PRO B 1 82 ? -6.582 -12.273 -0.016 1 75.94 82 PRO B N 1
ATOM 1580 C CA . PRO B 1 82 ? -6.461 -12.117 1.436 1 75.94 82 PRO B CA 1
ATOM 1581 C C . PRO B 1 82 ? -6.207 -10.672 1.854 1 75.94 82 PRO B C 1
ATOM 1583 O O . PRO B 1 82 ? -6.402 -10.32 3.02 1 75.94 82 PRO B O 1
ATOM 1586 N N . ILE B 1 83 ? -5.816 -9.852 0.906 1 81.94 83 ILE B N 1
ATOM 1587 C CA . ILE B 1 83 ? -5.426 -8.508 1.326 1 81.94 83 ILE B CA 1
ATOM 1588 C C . ILE B 1 83 ? -6.41 -7.488 0.764 1 81.94 83 ILE B C 1
ATOM 1590 O O . ILE B 1 83 ? -6.195 -6.277 0.887 1 81.94 83 ILE B O 1
ATOM 1594 N N . LYS B 1 84 ? -7.465 -7.934 0.258 1 83 84 LYS B N 1
ATOM 1595 C CA . LYS B 1 84 ? -8.398 -7.031 -0.411 1 83 84 LYS B CA 1
ATOM 1596 C C . LYS B 1 84 ? -8.961 -6.004 0.563 1 83 84 LYS B C 1
ATOM 1598 O O . LYS B 1 84 ? -8.898 -4.801 0.308 1 83 84 LYS B O 1
ATOM 1603 N N . THR B 1 85 ? -9.469 -6.48 1.654 1 82.56 85 THR B N 1
ATOM 1604 C CA . THR B 1 85 ? -10.102 -5.602 2.635 1 82.56 85 THR B CA 1
ATOM 1605 C C . THR B 1 85 ? -9.078 -4.641 3.234 1 82.56 85 THR B C 1
ATOM 1607 O O . THR B 1 85 ? -9.359 -3.453 3.414 1 82.56 85 THR B O 1
ATOM 1610 N N . HIS B 1 86 ? -7.961 -5.191 3.473 1 82.88 86 HIS B N 1
ATOM 1611 C CA . HIS B 1 86 ? -6.895 -4.355 4.016 1 82.88 86 HIS B CA 1
ATOM 1612 C C . HIS B 1 86 ? -6.52 -3.242 3.043 1 82.88 86 HIS B C 1
ATOM 1614 O O . HIS B 1 86 ? -6.367 -2.086 3.445 1 82.88 86 HIS B O 1
ATOM 1620 N N . LEU B 1 87 ? -6.465 -3.521 1.829 1 84.69 87 LEU B N 1
ATOM 1621 C CA . LEU B 1 87 ? -6.102 -2.541 0.812 1 84.69 87 LEU B CA 1
ATOM 1622 C C . LEU B 1 87 ? -7.168 -1.457 0.696 1 84.69 87 LEU B C 1
ATOM 1624 O O . LEU B 1 87 ? -6.848 -0.275 0.558 1 84.69 87 LEU B O 1
ATOM 1628 N N . GLN B 1 88 ? -8.375 -1.908 0.73 1 84.88 88 GLN B N 1
ATOM 1629 C CA . GLN B 1 88 ? -9.477 -0.958 0.613 1 84.88 88 GLN B CA 1
ATOM 1630 C C . GLN B 1 88 ? -9.477 0.03 1.777 1 84.88 88 GLN B C 1
ATOM 1632 O O . GLN B 1 88 ? -9.695 1.227 1.583 1 84.88 88 GLN B O 1
ATOM 1637 N N . GLU B 1 89 ? -9.242 -0.443 2.902 1 84.31 89 GLU B N 1
ATOM 1638 C CA . GLU B 1 89 ? -9.195 0.405 4.09 1 84.31 89 GLU B CA 1
ATOM 1639 C C . GLU B 1 89 ? -8.031 1.394 4.02 1 84.31 89 GLU B C 1
ATOM 1641 O O . GLU B 1 89 ? -8.203 2.58 4.309 1 84.31 89 GLU B O 1
ATOM 1646 N N . ILE B 1 90 ? -6.957 0.947 3.611 1 86.62 90 ILE B N 1
ATOM 1647 C CA . ILE B 1 90 ? -5.777 1.801 3.525 1 86.62 90 ILE B CA 1
ATOM 1648 C C . ILE B 1 90 ? -5.984 2.857 2.441 1 86.62 90 ILE B C 1
ATOM 1650 O O . ILE B 1 90 ? -5.656 4.031 2.641 1 86.62 90 ILE B O 1
ATOM 1654 N N . ASN B 1 91 ? -6.504 2.379 1.341 1 89.38 91 ASN B N 1
ATOM 1655 C CA . ASN B 1 91 ? -6.773 3.322 0.262 1 89.38 91 ASN B CA 1
ATOM 1656 C C . ASN B 1 91 ? -7.691 4.453 0.723 1 89.38 91 ASN B C 1
ATOM 1658 O O . ASN B 1 91 ? -7.445 5.621 0.419 1 89.38 91 ASN B O 1
ATOM 1662 N N . LYS B 1 92 ? -8.688 4.07 1.394 1 89.12 92 LYS B N 1
ATOM 1663 C CA . LYS B 1 92 ? -9.625 5.066 1.893 1 89.12 92 LYS B CA 1
ATOM 1664 C C . LYS B 1 92 ? -8.938 6.059 2.826 1 89.12 92 LYS B C 1
ATOM 1666 O O . LYS B 1 92 ? -9.117 7.27 2.693 1 89.12 92 LYS B O 1
ATOM 1671 N N . LEU B 1 93 ? -8.188 5.613 3.734 1 87.94 93 LEU B N 1
ATOM 1672 C CA . LEU B 1 93 ? -7.465 6.465 4.676 1 87.94 93 LEU B CA 1
ATOM 1673 C C . LEU B 1 93 ? -6.496 7.387 3.941 1 87.94 93 LEU B C 1
ATOM 1675 O O . LEU B 1 93 ? -6.445 8.586 4.219 1 87.94 93 LEU B O 1
ATOM 1679 N N . LEU B 1 94 ? -5.844 6.867 2.99 1 91.31 94 LEU B N 1
ATOM 1680 C CA . LEU B 1 94 ? -4.844 7.645 2.26 1 91.31 94 LEU B CA 1
ATOM 1681 C C . LEU B 1 94 ? -5.504 8.758 1.453 1 91.31 94 LEU B C 1
ATOM 1683 O O . LEU B 1 94 ? -4.965 9.859 1.36 1 91.31 94 LEU B O 1
ATOM 1687 N N . LEU B 1 95 ? -6.586 8.383 0.916 1 92.06 95 LEU B N 1
ATOM 1688 C CA . LEU B 1 95 ? -7.312 9.414 0.176 1 92.06 95 LEU B CA 1
ATOM 1689 C C . LEU B 1 95 ? -7.742 10.547 1.1 1 92.06 95 LEU B C 1
ATOM 1691 O O . LEU B 1 95 ? -7.57 11.719 0.766 1 92.06 95 LEU B O 1
ATOM 1695 N N . ASN B 1 96 ? -8.227 10.203 2.199 1 90.5 96 ASN B N 1
ATOM 1696 C CA . ASN B 1 96 ? -8.609 11.203 3.195 1 90.5 96 ASN B CA 1
ATOM 1697 C C . ASN B 1 96 ? -7.406 12.031 3.643 1 90.5 96 ASN B C 1
ATOM 1699 O O . ASN B 1 96 ? -7.508 13.258 3.766 1 90.5 96 ASN B O 1
ATOM 1703 N N . MET B 1 97 ? -6.348 11.422 3.818 1 91.44 97 MET B N 1
ATOM 1704 C CA . MET B 1 97 ? -5.145 12.094 4.305 1 91.44 97 MET B CA 1
ATOM 1705 C C . MET B 1 97 ? -4.562 13.008 3.234 1 91.44 97 MET B C 1
ATOM 1707 O O . MET B 1 97 ? -4.004 14.062 3.549 1 91.44 97 MET B O 1
ATOM 1711 N N . SER B 1 98 ? -4.715 12.609 1.984 1 94.38 98 SER B N 1
ATOM 1712 C CA . SER B 1 98 ? -4.332 13.508 0.901 1 94.38 98 SER B CA 1
ATOM 1713 C C . SER B 1 98 ? -5.137 14.805 0.945 1 94.38 98 SER B C 1
ATOM 1715 O O . SER B 1 98 ? -4.594 15.891 0.721 1 94.38 98 SER B O 1
ATOM 1717 N N . GLU B 1 99 ? -6.383 14.664 1.25 1 93.44 99 GLU B N 1
ATOM 1718 C CA . GLU B 1 99 ? -7.238 15.836 1.372 1 93.44 99 GLU B CA 1
ATOM 1719 C C . GLU B 1 99 ? -6.816 16.703 2.555 1 93.44 99 GLU B C 1
ATOM 1721 O O . GLU B 1 99 ? -6.828 17.938 2.467 1 93.44 99 GLU B O 1
ATOM 1726 N N . LEU B 1 100 ? -6.453 16.094 3.637 1 90.69 100 LEU B N 1
ATOM 1727 C CA . LEU B 1 100 ? -5.98 16.844 4.805 1 90.69 100 LEU B CA 1
ATOM 1728 C C . LEU B 1 100 ? -4.691 17.594 4.488 1 90.69 100 LEU B C 1
ATOM 1730 O O . LEU B 1 100 ? -4.516 18.734 4.918 1 90.69 100 LEU B O 1
ATOM 1734 N N . ALA B 1 101 ? -3.857 16.953 3.744 1 94.75 101 ALA B N 1
ATOM 1735 C CA . ALA B 1 101 ? -2.621 17.609 3.338 1 94.75 101 ALA B CA 1
ATOM 1736 C C . ALA B 1 101 ? -2.918 18.875 2.533 1 94.75 101 ALA B C 1
ATOM 1738 O O . ALA B 1 101 ? -2.299 19.922 2.75 1 94.75 101 ALA B O 1
ATOM 1739 N N . LYS B 1 102 ? -3.838 18.781 1.68 1 94.38 102 LYS B N 1
ATOM 1740 C CA . LYS B 1 102 ? -4.266 19.938 0.9 1 94.38 102 LYS B CA 1
ATOM 1741 C C . LYS B 1 102 ? -4.836 21.031 1.804 1 94.38 102 LYS B C 1
ATOM 1743 O O . LYS B 1 102 ? -4.547 22.219 1.611 1 94.38 102 LYS B O 1
ATOM 1748 N N . THR B 1 103 ? -5.586 20.625 2.738 1 91.56 103 THR B N 1
ATOM 1749 C CA . THR B 1 103 ? -6.211 21.562 3.658 1 91.56 103 THR B CA 1
ATOM 1750 C C . THR B 1 103 ? -5.152 22.328 4.453 1 91.56 103 THR B C 1
ATOM 1752 O O . THR B 1 103 ? -5.227 23.547 4.578 1 91.56 103 THR B O 1
ATOM 1755 N N . VAL B 1 104 ? -4.215 21.578 4.977 1 91.69 104 VAL B N 1
ATOM 1756 C CA . VAL B 1 104 ? -3.129 22.203 5.73 1 91.69 104 VAL B CA 1
ATOM 1757 C C . VAL B 1 104 ? -2.393 23.203 4.844 1 91.69 104 VAL B C 1
ATOM 1759 O O . VAL B 1 104 ? -2.131 24.344 5.258 1 91.69 104 VAL B O 1
ATOM 1762 N N . ARG B 1 105 ? -2.041 22.812 3.676 1 93.38 105 ARG B N 1
ATOM 1763 C CA . ARG B 1 105 ? -1.354 23.672 2.715 1 93.38 105 ARG B CA 1
ATOM 1764 C C . ARG B 1 105 ? -2.164 24.938 2.432 1 93.38 105 ARG B C 1
ATOM 1766 O O . ARG B 1 105 ? -1.633 26.047 2.49 1 93.38 105 ARG B O 1
ATOM 1773 N N . ASN B 1 106 ? -3.396 24.797 2.217 1 91.56 106 ASN B N 1
ATOM 1774 C CA . ASN B 1 106 ? -4.262 25.906 1.847 1 91.56 106 ASN B CA 1
ATOM 1775 C C . ASN B 1 106 ? -4.461 26.875 3.012 1 91.56 106 ASN B C 1
ATOM 1777 O O . ASN B 1 106 ? -4.516 28.094 2.812 1 91.56 106 ASN B O 1
ATOM 1781 N N . GLU B 1 107 ? -4.617 26.375 4.184 1 88.75 107 GLU B N 1
ATOM 1782 C CA . GLU B 1 107 ? -4.738 27.234 5.359 1 88.75 107 GLU B CA 1
ATOM 1783 C C . GLU B 1 107 ? -3.469 28.047 5.582 1 88.75 107 GLU B C 1
ATOM 1785 O O . GLU B 1 107 ? -3.539 29.219 5.945 1 88.75 107 GLU B O 1
ATOM 1790 N N . TYR B 1 108 ? -2.406 27.391 5.355 1 90.44 108 TYR B N 1
ATOM 1791 C CA . TYR B 1 108 ? -1.132 28.094 5.469 1 90.44 108 TYR B CA 1
ATOM 1792 C C . TYR B 1 108 ? -1.027 29.203 4.438 1 90.44 108 TYR B C 1
ATOM 1794 O O . TYR B 1 108 ? -0.629 30.328 4.762 1 90.44 108 TYR B O 1
ATOM 1802 N N . LYS B 1 109 ? -1.396 28.859 3.227 1 91.38 109 LYS B N 1
ATOM 1803 C CA . LYS B 1 109 ? -1.347 29.828 2.139 1 91.38 109 LYS B CA 1
ATOM 1804 C C . LYS B 1 109 ? -2.256 31.016 2.422 1 91.38 109 LYS B C 1
ATOM 1806 O O . LYS B 1 109 ? -1.877 32.156 2.186 1 91.38 109 LYS B O 1
ATOM 1811 N N . LYS B 1 110 ? -3.383 30.719 2.877 1 88.62 110 LYS B N 1
ATOM 1812 C CA . LYS B 1 110 ? -4.367 31.75 3.182 1 88.62 110 LYS B CA 1
ATOM 1813 C C . LYS B 1 110 ? -3.869 32.688 4.289 1 88.62 110 LYS B C 1
ATOM 1815 O O . LYS B 1 110 ? -4.008 33.906 4.195 1 88.62 110 LYS B O 1
ATOM 1820 N N . GLU B 1 111 ? -3.322 32.062 5.332 1 85.06 111 GLU B N 1
ATOM 1821 C CA . GLU B 1 111 ? -2.885 32.812 6.5 1 85.06 111 GLU B CA 1
ATOM 1822 C C . GLU B 1 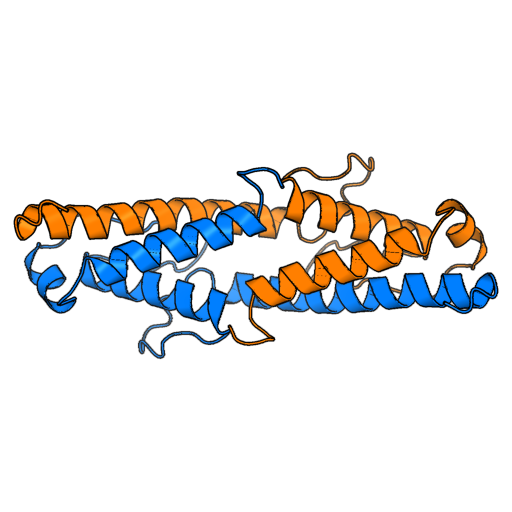111 ? -1.693 33.688 6.168 1 85.06 111 GLU B C 1
ATOM 1824 O O . GLU B 1 111 ? -1.583 34.812 6.684 1 85.06 111 GLU B O 1
ATOM 1829 N N . TYR B 1 112 ? -0.844 33.281 5.309 1 85.38 112 TYR B N 1
ATOM 1830 C CA . TYR B 1 112 ? 0.406 34 5.086 1 85.38 112 TYR B CA 1
ATOM 1831 C C . TYR B 1 112 ? 0.46 34.594 3.676 1 85.38 112 TYR B C 1
ATOM 1833 O O . TYR B 1 112 ? 1.52 35.031 3.213 1 85.38 112 TYR B O 1
ATOM 1841 N N . ASP B 1 113 ? -0.696 34.719 3.053 1 79.25 113 ASP B N 1
ATOM 1842 C CA . ASP B 1 113 ? -0.912 35.375 1.764 1 79.25 113 ASP B CA 1
ATOM 1843 C C . ASP B 1 113 ? 0.086 34.875 0.723 1 79.25 113 ASP B C 1
ATOM 1845 O O . ASP B 1 113 ? 0.732 35.688 0.039 1 79.25 113 ASP B O 1
ATOM 1849 N N . LEU B 1 114 ? 0.236 33.594 0.847 1 74.31 114 LEU B N 1
ATOM 1850 C CA . LEU B 1 114 ? 1.096 33 -0.171 1 74.31 114 LEU B CA 1
ATOM 1851 C C . LEU B 1 114 ? 0.31 32.719 -1.446 1 74.31 114 LEU B C 1
ATOM 1853 O O . LEU B 1 114 ? -0.828 32.25 -1.387 1 74.31 114 LEU B O 1
ATOM 1857 N N . VAL B 1 115 ? 0.605 33.344 -2.619 1 69.69 115 VAL B N 1
ATOM 1858 C CA . VAL B 1 115 ? -0.131 33.25 -3.875 1 69.69 115 VAL B CA 1
ATOM 1859 C C . VAL B 1 115 ? 0.46 32.125 -4.742 1 69.69 115 VAL B C 1
ATOM 1861 O O . VAL B 1 115 ? -0.052 31.844 -5.824 1 69.69 115 VAL B O 1
ATOM 1864 N N . PHE B 1 116 ? 1.146 31.141 -4.344 1 52.5 116 PHE B N 1
ATOM 1865 C CA . PHE B 1 116 ? 1.59 30.219 -5.375 1 52.5 116 PHE B CA 1
ATOM 1866 C C . PHE B 1 116 ? 0.618 29.047 -5.5 1 52.5 116 PHE B C 1
ATOM 1868 O O . PHE B 1 116 ? -0.118 28.734 -4.562 1 52.5 116 PHE B O 1
#

Sequence (232 aa):
MAKNCTINILNKFVEEVEEMEKCVLVPNRLQDIGPRNQVLKLSQKEDVEDVQGLHDLFLVLKNIKSELTTGHGLELGKDLNPIKTHLQEINKLLLNMSELAKTVRNEYKKEYDLVFMAKNCTINILNKFVEEVEEMEKCVLVPNRLQDIGPRNQVLKLSQKEDVEDVQGLHDLFLVLKNIKSELTTGHGLELGKDLNPIKTHLQEINKLLLNMSELAKTVRNEYKKEYDLVF

Foldseek 3Di:
DDCPDPVNVLVVLLVVLVVVPVVCVDLVCQVVVDFDQDFPPQDPDDDLDRDTTPSSVNQQSVQQSCCSVPVHGDPPVDPNPSCNVVVVVVVVVVVVVVVVVVVVVVVVCVVVVPDD/DDCPDPVNVLVVLLVVLVVVPVVCVDLVCQVVVDFDQDFPPQDVDDDLDRDTTPSSVNQQSQQQSCCSVPVHGDPPVDPNPSCNVVVVVVVVVVVVVVVVVVVVVVVVCVVVVPDD

pLDDT: mean 81.03, std 14.91, range [39.81, 97.12]

InterPro domains:
  IPR009786 Spot 14 family [PF07084] (3-71)
  IPR009786 Spot 14 family [PTHR14315] (3-72)
  IPR053719 Lipogenesis and Microtubule Stabilization Superfamily [G3DSA:6.10.140.1610] (1-83)

Radius of gyration: 20.87 Å; Cα contacts (8 Å, |Δi|>4): 302; chains: 2; bounding box: 32×68×41 Å